Protein AF-A0A098E6R0-F1 (afdb_monomer_lite)

Sequence (282 aa):
MEVTCDFLTVISDLPFNIEQILFFIFFKFICFKMYGDKKIFITALVFAAIIFLFGLLVGNYIVTSKMDEVRLSEESFIIDLLGMEMQDEISDEHFCELDVEKSLRKKMVLGKMLTTLEERLGKENKDIIQKKEIYELIQIKIIKNLEKMKNECNRSNNILIYFYTNKQNDVMGSADDCNDESKIIENVVYDVNERIKKNESDVMYNKTDNNIEYKSNIYVFAFDINSENLATYAMLKKYEIKKVPATIINDKKYDYLSKEDLTEILEKELALNYPGKENDSR

Secondary structure (DSSP, 8-state):
-------SSS-SSS---HHHHHHHHHHHHHTS----TTHHHHHHHHHHHHHHHHHHHHHHHHHHHHHHHHHHHHHHHHHHHHHHHHHHHH-GGGGGG--HHHHHHHHHHHHHHHHHHHHHH-TT-HHHHHHHHHHHHHHHHHHHHHHHHHHHS----EEEEEEE---TT-SSB-HHHHHHHHHHHHHHHHHHHHHHHHHHHHHHTT--SS--PPP--EEEEEEETT---HHHHHHHHHTT--SBSEEEETTEEESS--HHHHHHHHHHHHGGG---------

Organism: NCBI:txid717931

Radius of gyration: 28.43 Å; chains: 1; bounding box: 81×56×75 Å

Structure (mmCIF, N/CA/C/O backbone):
data_AF-A0A098E6R0-F1
#
_entry.id   AF-A0A098E6R0-F1
#
loop_
_atom_site.group_PDB
_atom_site.id
_atom_site.type_symbol
_atom_site.label_atom_id
_atom_site.label_alt_id
_atom_site.label_comp_id
_atom_site.label_asym_id
_atom_site.label_entity_id
_atom_site.label_seq_id
_atom_site.pdbx_PDB_ins_code
_atom_site.Cartn_x
_atom_site.Cartn_y
_atom_site.Cartn_z
_atom_site.occupancy
_atom_site.B_iso_or_equiv
_atom_site.auth_seq_id
_atom_site.auth_comp_id
_atom_site.auth_asym_id
_atom_site.auth_atom_id
_atom_site.pdbx_PDB_model_num
ATOM 1 N N . MET A 1 1 ? 33.119 34.354 -45.308 1.00 35.16 1 MET A N 1
ATOM 2 C CA . MET A 1 1 ? 32.562 35.211 -44.246 1.00 35.16 1 MET A CA 1
ATOM 3 C C . MET A 1 1 ? 33.199 34.728 -42.956 1.00 35.16 1 MET A C 1
ATOM 5 O O . MET A 1 1 ? 32.826 33.675 -42.460 1.00 35.16 1 MET A O 1
ATOM 9 N N . GLU A 1 2 ? 34.296 35.371 -42.557 1.00 32.91 2 GLU A N 1
ATOM 10 C CA . GLU A 1 2 ? 35.040 35.030 -41.341 1.00 32.91 2 GLU A CA 1
ATOM 11 C C . GLU A 1 2 ? 34.232 35.482 -40.127 1.00 32.91 2 GLU A C 1
ATOM 13 O O . GLU A 1 2 ? 33.849 36.646 -40.037 1.00 32.91 2 GLU A O 1
ATOM 18 N N . VAL A 1 3 ? 33.952 34.556 -39.214 1.00 36.31 3 VAL A N 1
ATOM 19 C CA . VAL A 1 3 ? 33.468 34.885 -37.874 1.00 36.31 3 VAL A CA 1
ATOM 20 C C . VAL A 1 3 ? 34.695 34.852 -36.971 1.00 36.31 3 VAL A C 1
ATOM 22 O O . VAL A 1 3 ? 35.211 33.779 -36.661 1.00 36.31 3 VAL A O 1
ATOM 25 N N . THR A 1 4 ? 35.209 36.023 -36.606 1.00 37.19 4 THR A N 1
ATOM 26 C CA . THR A 1 4 ? 36.266 36.166 -35.603 1.00 37.19 4 THR A CA 1
ATOM 27 C C . THR A 1 4 ? 35.640 36.071 -34.210 1.00 37.19 4 THR A C 1
ATOM 29 O O . THR A 1 4 ? 34.804 36.882 -33.820 1.00 37.19 4 THR A O 1
ATOM 32 N N . CYS A 1 5 ? 36.009 35.039 -33.450 1.00 44.44 5 CYS A N 1
ATOM 33 C CA . CYS A 1 5 ? 35.603 34.877 -32.054 1.00 44.44 5 CYS A CA 1
ATOM 34 C C . CYS A 1 5 ? 36.526 35.687 -31.127 1.00 44.44 5 CYS A C 1
ATOM 36 O O . CYS A 1 5 ? 37.375 35.115 -30.451 1.00 44.44 5 CYS A O 1
ATOM 38 N N . ASP A 1 6 ? 36.325 37.004 -31.060 1.00 40.97 6 ASP A N 1
ATOM 39 C CA . ASP A 1 6 ? 37.031 37.914 -30.133 1.00 40.97 6 ASP A CA 1
ATOM 40 C C . ASP A 1 6 ? 36.346 38.045 -28.756 1.00 40.97 6 ASP A C 1
ATOM 42 O O . ASP A 1 6 ? 36.460 39.058 -28.073 1.00 40.97 6 ASP A O 1
ATOM 46 N N . PHE A 1 7 ? 35.633 37.013 -28.297 1.00 43.53 7 PHE A N 1
ATOM 47 C CA . PHE A 1 7 ? 34.937 37.055 -26.999 1.00 43.53 7 PHE A CA 1
ATOM 48 C C . PHE A 1 7 ? 35.766 36.519 -25.816 1.00 43.53 7 PHE A C 1
ATOM 50 O O . PHE A 1 7 ? 35.262 36.417 -24.700 1.00 43.53 7 PHE A O 1
ATOM 57 N N . LEU A 1 8 ? 37.035 36.154 -26.037 1.00 42.62 8 LEU A N 1
ATOM 58 C CA . LEU A 1 8 ? 37.848 35.399 -25.071 1.00 42.62 8 LEU A CA 1
ATOM 59 C C . LEU A 1 8 ? 38.882 36.214 -24.279 1.00 42.62 8 LEU A C 1
ATOM 61 O O . LEU A 1 8 ? 39.596 35.642 -23.461 1.00 42.62 8 LEU A O 1
ATOM 65 N N . THR A 1 9 ? 38.957 37.531 -24.456 1.00 45.03 9 THR A N 1
ATOM 66 C CA . THR A 1 9 ? 39.932 38.381 -23.745 1.00 45.03 9 THR A CA 1
ATOM 67 C C . THR A 1 9 ? 39.404 39.044 -22.470 1.00 45.03 9 THR A C 1
ATOM 69 O O . THR A 1 9 ? 40.175 39.715 -21.796 1.00 45.03 9 THR A O 1
ATOM 72 N N . VAL A 1 10 ? 38.134 38.851 -22.088 1.00 43.69 10 VAL A N 1
ATOM 73 C CA . VAL A 1 10 ? 37.515 39.617 -20.978 1.00 43.69 10 VAL A CA 1
ATOM 74 C C . VAL A 1 10 ? 37.334 38.817 -19.674 1.00 43.69 10 VAL A C 1
ATOM 76 O O . VAL A 1 10 ? 36.860 39.360 -18.684 1.00 43.69 10 VAL A O 1
ATOM 79 N N . ILE A 1 11 ? 37.745 37.546 -19.595 1.00 45.25 11 ILE A N 1
ATOM 80 C CA . ILE A 1 11 ? 37.533 36.733 -18.377 1.00 45.25 11 ILE A CA 1
ATOM 81 C C . ILE A 1 11 ? 38.823 36.011 -17.956 1.00 45.25 11 ILE A C 1
ATOM 83 O O . ILE A 1 11 ? 38.880 34.785 -17.929 1.00 45.25 11 ILE A O 1
ATOM 87 N N . SER A 1 12 ? 39.886 36.766 -17.657 1.00 44.19 12 SER A N 1
ATOM 88 C CA . SER A 1 12 ? 41.124 36.225 -17.064 1.00 44.19 12 SER A CA 1
ATOM 89 C C . SER A 1 12 ? 41.191 36.319 -15.535 1.00 44.19 12 SER A C 1
ATOM 91 O O . SER A 1 12 ? 42.091 35.725 -14.949 1.00 44.19 12 SER A O 1
ATOM 93 N N . ASP A 1 13 ? 40.244 37.003 -14.879 1.00 46.81 13 ASP A N 1
ATOM 94 C CA . ASP A 1 13 ? 40.435 37.459 -13.489 1.00 46.81 13 ASP A CA 1
ATOM 95 C C . ASP A 1 13 ? 39.416 36.893 -12.476 1.00 46.81 13 ASP A C 1
ATOM 97 O O . ASP A 1 13 ? 39.163 37.498 -11.436 1.00 46.81 13 ASP A O 1
ATOM 101 N N . LEU A 1 14 ? 38.829 35.717 -12.731 1.00 50.44 14 LEU A N 1
ATOM 102 C CA . LEU A 1 14 ? 37.948 35.043 -11.763 1.00 50.44 14 LEU A CA 1
ATOM 103 C C . LEU A 1 14 ? 38.528 33.695 -11.302 1.00 50.44 14 LEU A C 1
ATOM 105 O O . LEU A 1 14 ? 39.127 32.977 -12.104 1.00 50.44 14 LEU A O 1
ATOM 109 N N . PRO A 1 15 ? 38.372 33.334 -10.011 1.00 46.75 15 PRO A N 1
ATOM 110 C CA . PRO A 1 15 ? 38.964 32.127 -9.448 1.00 46.75 15 PRO A CA 1
ATOM 111 C C . PRO A 1 15 ? 38.342 30.886 -10.102 1.00 46.75 15 PRO A C 1
ATOM 113 O O . PRO A 1 15 ? 37.141 30.636 -10.001 1.00 46.75 15 PRO A O 1
ATOM 116 N N . PHE A 1 16 ? 39.177 30.128 -10.810 1.00 48.41 16 PHE A N 1
ATOM 117 C CA . PHE A 1 16 ? 38.773 28.989 -11.628 1.00 48.41 16 PHE A CA 1
ATOM 118 C C . PHE A 1 16 ? 38.274 27.815 -10.776 1.00 48.41 16 PHE A C 1
ATOM 120 O O . PHE A 1 16 ? 39.040 27.185 -10.049 1.00 48.41 16 PHE A O 1
ATOM 127 N N . ASN A 1 17 ? 36.992 27.481 -10.931 1.00 53.66 17 ASN A N 1
ATOM 128 C CA . ASN A 1 17 ? 36.407 26.219 -10.480 1.00 53.66 17 ASN A CA 1
ATOM 129 C C . ASN A 1 17 ? 36.605 25.137 -11.561 1.00 53.66 17 ASN A C 1
ATOM 131 O O . ASN A 1 17 ? 36.532 25.431 -12.757 1.00 53.66 17 ASN A O 1
ATOM 135 N N . ILE A 1 18 ? 36.819 23.880 -11.154 1.00 61.28 18 ILE A N 1
ATOM 136 C CA . ILE A 1 18 ? 37.116 22.733 -12.044 1.00 61.28 18 ILE A CA 1
ATOM 137 C C . ILE A 1 18 ? 36.051 22.548 -13.145 1.00 61.28 18 ILE A C 1
ATOM 139 O O . ILE A 1 18 ? 36.383 22.170 -14.270 1.00 61.28 18 ILE A O 1
ATOM 143 N N . GLU A 1 19 ? 34.792 22.902 -12.873 1.00 55.09 19 GLU A N 1
ATOM 144 C CA . GLU A 1 19 ? 33.708 22.845 -13.862 1.00 55.09 19 GLU A CA 1
ATOM 145 C C . GLU A 1 19 ? 33.893 23.815 -15.040 1.00 55.09 19 GLU A C 1
ATOM 147 O O . GLU A 1 19 ? 33.575 23.467 -16.178 1.00 55.09 19 GLU A O 1
ATOM 152 N N . GLN A 1 20 ? 34.479 24.999 -14.822 1.00 57.62 20 GLN A N 1
ATOM 153 C CA . GLN A 1 20 ? 34.717 25.954 -15.911 1.00 57.62 20 GLN A CA 1
ATOM 154 C C . GLN A 1 20 ? 35.896 25.545 -16.799 1.00 57.62 20 GLN A C 1
ATOM 156 O O . GLN A 1 20 ? 35.877 25.813 -17.998 1.00 57.62 20 GLN A O 1
ATOM 161 N N . ILE A 1 21 ? 36.887 24.831 -16.253 1.00 62.69 21 ILE A N 1
ATOM 162 C CA . ILE A 1 21 ? 38.012 24.285 -17.030 1.00 62.69 21 ILE A CA 1
ATOM 163 C C . ILE A 1 21 ? 37.519 23.184 -17.977 1.00 62.69 21 ILE A C 1
ATOM 165 O O . ILE A 1 21 ? 37.891 23.171 -19.151 1.00 62.69 21 ILE A O 1
ATOM 169 N N . LEU A 1 22 ? 36.635 22.301 -17.502 1.00 57.31 22 LEU A N 1
ATOM 170 C CA . LEU A 1 22 ? 35.982 21.283 -18.331 1.00 57.31 22 LEU A CA 1
ATOM 171 C C . LEU A 1 22 ? 35.154 21.913 -19.456 1.00 57.31 22 LEU A C 1
ATOM 173 O O . LEU A 1 22 ? 35.243 21.464 -20.599 1.00 57.31 22 LEU A O 1
ATOM 177 N N . PHE A 1 23 ? 34.434 22.998 -19.159 1.00 61.06 23 PHE A N 1
ATOM 178 C CA . PHE A 1 23 ? 33.662 23.751 -20.148 1.00 61.06 23 PHE A CA 1
ATOM 179 C C . PHE A 1 23 ? 34.557 24.426 -21.202 1.00 61.06 23 PHE A C 1
ATOM 181 O O . PHE A 1 23 ? 34.272 24.367 -22.398 1.00 61.06 23 PHE A O 1
ATOM 188 N N . PHE A 1 24 ? 35.690 25.000 -20.782 1.00 56.00 24 PHE A N 1
ATOM 189 C CA . PHE A 1 24 ? 36.679 25.616 -21.672 1.00 56.00 24 PHE A CA 1
ATOM 190 C C . PHE A 1 24 ? 37.403 24.602 -22.562 1.00 56.00 24 PHE A C 1
ATOM 192 O O . PHE A 1 24 ? 37.641 24.882 -23.738 1.00 56.00 24 PHE A O 1
ATOM 199 N N . ILE A 1 25 ? 37.733 23.417 -22.037 1.00 61.41 25 ILE A N 1
ATOM 200 C CA . ILE A 1 25 ? 38.302 22.322 -22.835 1.00 61.41 25 ILE A CA 1
ATOM 201 C C . ILE A 1 25 ? 37.275 21.852 -23.869 1.00 61.41 25 ILE A C 1
ATOM 203 O O . ILE A 1 25 ? 37.636 21.709 -25.035 1.00 61.41 25 ILE A O 1
ATOM 207 N N . PHE A 1 26 ? 36.001 21.711 -23.483 1.00 58.16 26 PHE A N 1
ATOM 208 C CA . PHE A 1 26 ? 34.906 21.378 -24.399 1.00 58.16 26 PHE A CA 1
ATOM 209 C C . PHE A 1 26 ? 34.774 22.400 -25.539 1.00 58.16 26 PHE A C 1
ATOM 211 O O . PHE A 1 26 ? 34.737 22.023 -26.709 1.00 58.16 26 PHE A O 1
ATOM 218 N N . PHE A 1 27 ? 34.776 23.698 -25.220 1.00 56.69 27 PHE A N 1
ATOM 219 C CA . PHE A 1 27 ? 34.597 24.763 -26.214 1.00 56.69 27 PHE A CA 1
ATOM 220 C C . PHE A 1 27 ? 35.811 24.939 -27.134 1.00 56.69 27 PHE A C 1
ATOM 222 O O . PHE A 1 27 ? 35.665 25.139 -28.340 1.00 56.69 27 PHE A O 1
ATOM 229 N N . LYS A 1 28 ? 37.028 24.818 -26.591 1.00 53.59 28 LYS A N 1
ATOM 230 C CA . LYS A 1 28 ? 38.263 24.939 -27.377 1.00 53.59 28 LYS A CA 1
ATOM 231 C C . LYS A 1 28 ? 38.452 23.756 -28.333 1.00 53.59 28 LYS A C 1
ATOM 233 O O . LYS A 1 28 ? 39.045 23.934 -29.395 1.00 53.59 28 LYS A O 1
ATOM 238 N N . PHE A 1 29 ? 37.911 22.580 -28.000 1.00 55.22 29 PHE A N 1
ATOM 239 C CA . PHE A 1 29 ? 37.939 21.407 -28.880 1.00 55.22 29 PHE A CA 1
ATOM 240 C C . PHE A 1 29 ? 36.940 21.500 -30.041 1.00 55.22 29 PHE A C 1
ATOM 242 O O . PHE A 1 29 ? 37.259 21.058 -31.143 1.00 55.22 29 PHE A O 1
ATOM 249 N N . ILE A 1 30 ? 35.780 22.141 -29.839 1.00 55.69 30 ILE A N 1
ATOM 250 C CA . ILE A 1 30 ? 34.793 22.392 -30.908 1.00 55.69 30 ILE A CA 1
ATOM 251 C C . ILE A 1 30 ? 35.380 23.290 -32.019 1.00 55.69 30 ILE A C 1
ATOM 253 O O . ILE A 1 30 ? 35.019 23.144 -33.184 1.00 55.69 30 ILE A O 1
ATOM 257 N N . CYS A 1 31 ? 36.346 24.158 -31.697 1.00 45.69 31 CYS A N 1
ATOM 258 C CA . CYS A 1 31 ? 37.019 25.035 -32.665 1.00 45.69 31 CYS A CA 1
ATOM 259 C C . CYS A 1 31 ? 38.254 24.424 -33.362 1.00 45.69 31 CYS A C 1
ATOM 261 O O . CYS A 1 31 ? 38.937 25.125 -34.118 1.00 45.69 31 CYS A O 1
ATOM 263 N N . PHE A 1 32 ? 38.580 23.142 -33.156 1.00 47.41 32 PHE A N 1
ATOM 264 C CA . PHE A 1 32 ? 39.741 22.536 -33.812 1.00 47.41 32 PHE A CA 1
ATOM 265 C C . PHE A 1 32 ? 39.430 22.162 -35.271 1.00 47.41 32 PHE A C 1
ATOM 267 O O . PHE A 1 32 ? 38.875 21.112 -35.569 1.00 47.41 32 PHE A O 1
ATOM 274 N N . LYS A 1 33 ? 39.802 23.071 -36.178 1.00 48.12 33 LYS A N 1
ATOM 275 C CA . LYS A 1 33 ? 39.910 22.974 -37.648 1.00 48.12 33 LYS A CA 1
ATOM 276 C C . LYS A 1 33 ? 39.857 21.531 -38.207 1.00 48.12 33 LYS A C 1
ATOM 278 O O . LYS A 1 33 ? 40.865 20.829 -38.261 1.00 48.12 33 LYS A O 1
ATOM 283 N N . MET A 1 34 ? 38.671 21.114 -38.657 1.00 50.34 34 MET A N 1
ATOM 284 C CA . MET A 1 34 ? 38.367 19.773 -39.179 1.00 50.34 34 MET A CA 1
ATOM 285 C C . MET A 1 34 ? 38.364 19.743 -40.717 1.00 50.34 34 MET A C 1
ATOM 287 O O . MET A 1 34 ? 37.629 20.490 -41.356 1.00 50.34 34 MET A O 1
ATOM 291 N N . TYR A 1 35 ? 39.167 18.853 -41.311 1.00 45.19 35 TYR A N 1
ATOM 292 C CA . TYR A 1 35 ? 39.256 18.614 -42.760 1.00 45.19 35 TYR A CA 1
ATOM 293 C C . TYR A 1 35 ? 39.128 17.098 -43.041 1.00 45.19 35 TYR A C 1
ATOM 295 O O . TYR A 1 35 ? 39.985 16.324 -42.610 1.00 45.19 35 TYR A O 1
ATOM 303 N N . GLY A 1 36 ? 38.063 16.672 -43.746 1.00 55.25 36 GLY A N 1
ATOM 304 C CA . GLY A 1 36 ? 37.908 15.331 -44.354 1.00 55.25 36 GLY A CA 1
ATOM 305 C C . GLY A 1 36 ? 36.696 14.476 -43.908 1.00 55.25 36 GLY A C 1
ATOM 306 O O . GLY A 1 36 ? 36.687 13.910 -42.812 1.00 55.25 36 GLY A O 1
ATOM 307 N N . ASP A 1 37 ? 35.747 14.283 -44.837 1.00 68.00 37 ASP A N 1
ATOM 308 C CA . ASP A 1 37 ? 34.342 13.803 -44.749 1.00 68.00 37 ASP A CA 1
ATOM 309 C C . ASP A 1 37 ? 33.980 12.497 -43.999 1.00 68.00 37 ASP A C 1
ATOM 311 O O . ASP A 1 37 ? 32.800 12.179 -43.885 1.00 68.00 37 ASP A O 1
ATOM 315 N N . LYS A 1 38 ? 34.919 11.712 -43.454 1.00 70.31 38 LYS A N 1
ATOM 316 C CA . LYS A 1 38 ? 34.593 10.457 -42.718 1.00 70.31 38 LYS A CA 1
ATOM 317 C C . LYS A 1 38 ? 35.134 10.400 -41.292 1.00 70.31 38 LYS A C 1
ATOM 319 O O . LYS A 1 38 ? 34.552 9.737 -40.439 1.00 70.31 38 LYS A O 1
ATOM 324 N N . LYS A 1 39 ? 36.226 11.113 -41.005 1.00 77.19 39 LYS A N 1
ATOM 325 C CA . LYS A 1 39 ? 36.867 11.095 -39.678 1.00 77.19 39 LYS A CA 1
ATOM 326 C C . LYS A 1 39 ? 36.067 11.891 -38.643 1.00 77.19 39 LYS A C 1
ATOM 328 O O . LYS A 1 39 ? 36.038 11.514 -37.482 1.00 77.19 39 LYS A O 1
ATOM 333 N N . ILE A 1 40 ? 35.350 12.920 -39.093 1.00 76.31 40 ILE A N 1
ATOM 334 C CA . ILE A 1 40 ? 34.473 13.769 -38.274 1.00 76.31 40 ILE A CA 1
ATOM 335 C C . ILE A 1 40 ? 33.335 12.956 -37.653 1.00 76.31 40 ILE A C 1
ATOM 337 O O . ILE A 1 40 ? 33.135 12.996 -36.441 1.00 76.31 40 ILE A O 1
ATOM 341 N N . PHE A 1 41 ? 32.630 12.175 -38.476 1.00 83.00 41 PHE A N 1
ATOM 342 C CA . PHE A 1 41 ? 31.532 11.330 -38.014 1.00 83.00 41 PHE A CA 1
ATOM 343 C C . PHE A 1 41 ? 32.014 10.273 -37.017 1.00 83.00 41 PHE A C 1
ATOM 345 O O . PHE A 1 41 ? 31.340 10.026 -36.024 1.00 83.00 41 PHE A O 1
ATOM 352 N N . ILE A 1 42 ? 33.208 9.707 -37.231 1.00 87.56 42 ILE A N 1
ATOM 353 C CA . ILE A 1 42 ? 33.805 8.730 -36.310 1.00 87.56 42 ILE A CA 1
ATOM 354 C C . ILE A 1 42 ? 34.152 9.386 -34.969 1.00 87.56 42 ILE A C 1
ATOM 356 O O . ILE A 1 42 ? 33.798 8.848 -33.925 1.00 87.56 42 ILE A O 1
ATOM 360 N N . THR A 1 43 ? 34.797 10.556 -34.966 1.00 85.94 43 THR A N 1
ATOM 361 C CA . THR A 1 43 ? 35.130 11.260 -33.718 1.00 85.94 43 THR A CA 1
ATOM 362 C C . THR A 1 43 ? 33.873 11.670 -32.951 1.00 85.94 43 THR A C 1
ATOM 364 O O . THR A 1 43 ? 33.801 11.438 -31.747 1.00 85.94 43 THR A O 1
ATOM 367 N N . ALA A 1 44 ? 32.856 12.205 -33.632 1.00 88.56 44 ALA A N 1
ATOM 368 C CA . ALA A 1 44 ? 31.585 12.564 -33.004 1.00 88.56 44 ALA A CA 1
ATOM 369 C C . ALA A 1 44 ? 30.863 11.338 -32.417 1.00 88.56 44 ALA A C 1
ATOM 371 O O . ALA A 1 44 ? 30.359 11.403 -31.298 1.00 88.56 44 ALA A O 1
ATOM 372 N N . LEU A 1 45 ? 30.871 10.205 -33.130 1.00 90.38 45 LEU A N 1
ATOM 373 C CA . LEU A 1 45 ? 30.295 8.944 -32.657 1.00 90.38 45 LEU A CA 1
ATOM 374 C C . LEU A 1 45 ? 31.010 8.427 -31.402 1.00 90.38 45 LEU A C 1
ATOM 376 O O . LEU A 1 45 ? 30.351 7.994 -30.462 1.00 90.38 45 LEU A O 1
ATOM 380 N N . VAL A 1 46 ? 32.343 8.507 -31.361 1.00 93.94 46 VAL A N 1
ATOM 381 C CA . VAL A 1 46 ? 33.133 8.114 -30.184 1.00 93.94 46 VAL A CA 1
ATOM 382 C C . VAL A 1 46 ? 32.797 8.999 -28.985 1.00 93.94 46 VAL A C 1
ATOM 384 O O . VAL A 1 46 ? 32.557 8.481 -27.898 1.00 93.94 46 VAL A O 1
ATOM 387 N N . PHE A 1 47 ? 32.709 10.318 -29.172 1.00 92.81 47 PHE A N 1
ATOM 388 C CA . PHE A 1 47 ? 32.313 11.227 -28.094 1.00 92.81 47 PHE A CA 1
ATOM 389 C C . PHE A 1 47 ? 30.886 10.968 -27.604 1.00 92.81 47 PHE A C 1
ATOM 391 O O . PHE A 1 47 ? 30.665 10.895 -26.396 1.00 92.81 47 PHE A O 1
ATOM 398 N N . ALA A 1 48 ? 29.932 10.773 -28.515 1.00 95.38 48 ALA A N 1
ATOM 399 C CA . ALA A 1 48 ? 28.559 10.435 -28.154 1.00 95.38 48 ALA A CA 1
ATOM 400 C C . ALA A 1 48 ? 28.489 9.110 -27.379 1.00 95.38 48 ALA A C 1
ATOM 402 O O . ALA A 1 48 ? 27.803 9.035 -26.363 1.00 95.38 48 ALA A O 1
ATOM 403 N N . ALA A 1 49 ? 29.248 8.093 -27.800 1.00 95.88 49 ALA A N 1
ATOM 404 C CA . ALA A 1 49 ? 29.332 6.813 -27.103 1.00 95.88 49 ALA A CA 1
ATOM 405 C C . ALA A 1 49 ? 29.928 6.957 -25.694 1.00 95.88 49 ALA A C 1
ATOM 407 O O . ALA A 1 49 ? 29.426 6.337 -24.761 1.00 95.88 49 ALA A O 1
ATOM 408 N N . ILE A 1 50 ? 30.952 7.800 -25.517 1.00 96.19 50 ILE A N 1
ATOM 409 C CA . ILE A 1 50 ? 31.547 8.077 -24.201 1.00 96.19 50 ILE A CA 1
ATOM 410 C C . ILE A 1 50 ? 30.534 8.764 -23.282 1.00 96.19 50 ILE A C 1
ATOM 412 O O . ILE A 1 50 ? 30.358 8.336 -22.144 1.00 96.19 50 ILE A O 1
ATOM 416 N N . ILE A 1 51 ? 29.844 9.799 -23.770 1.00 96.50 51 ILE A N 1
ATOM 417 C CA . ILE A 1 51 ? 28.830 10.520 -22.985 1.00 96.50 51 ILE A CA 1
ATOM 418 C C . ILE A 1 51 ? 27.673 9.584 -22.621 1.00 96.50 51 ILE A C 1
ATOM 420 O O . ILE A 1 51 ? 27.228 9.573 -21.476 1.00 96.50 51 ILE A O 1
ATOM 424 N N . PHE A 1 52 ? 27.220 8.763 -23.569 1.00 96.94 52 PHE A N 1
ATOM 425 C 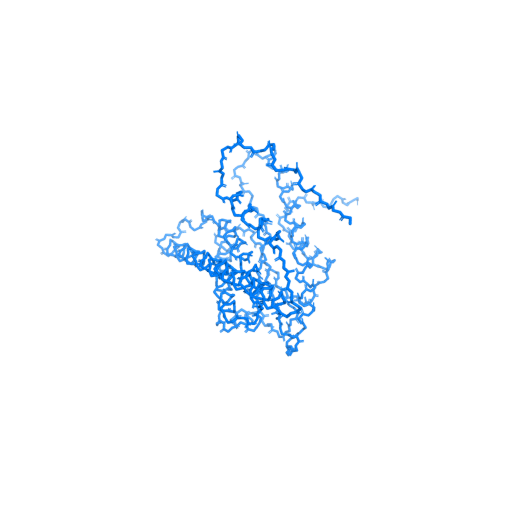CA . PHE A 1 52 ? 26.164 7.783 -23.337 1.00 96.94 52 PHE A CA 1
ATOM 426 C C . PHE A 1 52 ? 26.577 6.730 -22.301 1.00 96.94 52 PHE A C 1
ATOM 428 O O . PHE A 1 52 ? 25.822 6.457 -21.370 1.00 96.94 52 PHE A O 1
ATOM 435 N N . LEU A 1 53 ? 27.794 6.186 -22.410 1.00 96.69 53 LEU A N 1
ATOM 436 C CA . LEU A 1 53 ? 28.326 5.222 -21.448 1.00 96.69 53 LEU A CA 1
ATOM 437 C C . LEU A 1 53 ? 28.445 5.840 -20.051 1.00 96.69 53 LEU A C 1
ATOM 439 O O . LEU A 1 53 ? 28.071 5.208 -19.067 1.00 96.69 53 LEU A O 1
ATOM 443 N N . PHE A 1 54 ? 28.913 7.085 -19.962 1.00 96.12 54 PHE A N 1
ATOM 444 C CA . PHE A 1 54 ? 28.994 7.807 -18.696 1.00 96.12 54 PHE A CA 1
ATOM 445 C C . PHE A 1 54 ? 27.607 8.016 -18.075 1.00 96.12 54 PHE A C 1
ATOM 447 O O . PHE A 1 54 ? 27.412 7.732 -16.895 1.00 96.12 54 PHE A O 1
ATOM 454 N N . GLY A 1 55 ? 26.624 8.432 -18.878 1.00 95.62 55 GLY A N 1
ATOM 455 C CA . GLY A 1 55 ? 25.235 8.560 -18.441 1.00 95.62 55 GLY A CA 1
ATOM 456 C C . GLY A 1 55 ? 24.651 7.240 -17.932 1.00 95.62 55 GLY A C 1
ATOM 457 O O . GLY A 1 55 ? 23.990 7.227 -16.896 1.00 95.62 55 GLY A O 1
ATOM 458 N N . LEU A 1 56 ? 24.950 6.123 -18.600 1.00 94.31 56 LEU A N 1
ATOM 459 C CA . LEU A 1 56 ? 24.509 4.787 -18.189 1.00 94.31 56 LEU A CA 1
ATOM 460 C C . LEU A 1 56 ? 25.130 4.372 -16.847 1.00 94.31 56 LEU A C 1
ATOM 462 O O . LEU A 1 56 ? 24.423 3.867 -15.976 1.00 94.31 56 LEU A O 1
ATOM 466 N N . LEU A 1 57 ? 26.426 4.632 -16.641 1.00 94.06 57 LEU A N 1
ATOM 467 C CA . LEU A 1 57 ? 27.104 4.347 -15.371 1.00 94.06 57 LEU A CA 1
ATOM 468 C C . LEU A 1 57 ? 26.512 5.157 -14.213 1.00 94.06 57 LEU A C 1
ATOM 470 O O . LEU A 1 57 ? 26.204 4.594 -13.162 1.00 94.06 57 LEU A O 1
ATOM 474 N N . VAL A 1 58 ? 26.308 6.463 -14.415 1.00 94.56 58 VAL A N 1
ATOM 475 C CA . VAL A 1 58 ? 25.695 7.339 -13.405 1.00 94.56 58 VAL A CA 1
ATOM 476 C C . VAL A 1 58 ? 24.253 6.919 -13.124 1.00 94.56 58 VAL A C 1
ATOM 478 O O . VAL A 1 58 ? 23.853 6.835 -11.964 1.00 94.56 58 VAL A O 1
ATOM 481 N N . GLY A 1 59 ? 23.477 6.608 -14.165 1.00 91.56 59 GLY A N 1
ATOM 482 C CA . GLY A 1 59 ? 22.097 6.146 -14.030 1.00 91.56 59 GLY A CA 1
ATOM 483 C C . GLY A 1 59 ? 21.995 4.874 -13.189 1.00 91.56 59 GLY A C 1
ATOM 484 O O . GLY A 1 59 ? 21.229 4.836 -12.225 1.00 91.56 59 GLY A O 1
ATOM 485 N N . ASN A 1 60 ? 22.827 3.874 -13.490 1.00 90.44 60 ASN A N 1
ATOM 486 C CA . ASN A 1 60 ? 22.867 2.621 -12.736 1.00 90.44 60 ASN A CA 1
ATOM 487 C C . ASN A 1 60 ? 23.279 2.835 -11.274 1.00 90.44 60 ASN A C 1
ATOM 489 O O . ASN A 1 60 ? 22.681 2.233 -10.386 1.00 90.44 60 ASN A O 1
ATOM 493 N N . TYR A 1 61 ? 24.238 3.727 -11.009 1.00 92.56 61 TYR A N 1
ATOM 494 C CA . TYR A 1 61 ? 24.653 4.058 -9.643 1.00 92.56 61 TYR A CA 1
ATOM 495 C C . TYR A 1 61 ? 23.522 4.695 -8.815 1.00 92.56 61 TYR A C 1
ATOM 497 O O . TYR A 1 61 ? 23.324 4.364 -7.644 1.00 92.56 61 TYR A O 1
ATOM 505 N N . ILE A 1 62 ? 22.744 5.598 -9.421 1.00 90.69 62 ILE A N 1
ATOM 506 C CA . ILE A 1 62 ? 21.599 6.226 -8.746 1.00 90.69 62 ILE A CA 1
ATOM 507 C C . ILE A 1 62 ? 20.540 5.173 -8.395 1.00 90.69 62 ILE A C 1
ATOM 509 O O . ILE A 1 62 ? 19.993 5.198 -7.293 1.00 90.69 62 ILE A O 1
ATOM 513 N N . VAL A 1 63 ? 20.255 4.248 -9.315 1.00 89.69 63 VAL A N 1
ATOM 514 C CA . VAL A 1 63 ? 19.295 3.157 -9.091 1.00 89.69 63 VAL A CA 1
ATOM 515 C C . VAL A 1 63 ? 19.731 2.273 -7.923 1.00 89.69 63 VAL A C 1
ATOM 517 O O . VAL A 1 63 ? 18.931 2.031 -7.021 1.00 89.69 63 VAL A O 1
ATOM 520 N N . THR A 1 64 ? 20.993 1.835 -7.894 1.00 89.88 64 THR A N 1
ATOM 521 C CA . THR A 1 64 ? 21.499 0.964 -6.821 1.00 89.88 64 THR A CA 1
ATOM 522 C C . THR A 1 64 ? 21.458 1.662 -5.464 1.00 89.88 64 THR A C 1
ATOM 524 O O . THR A 1 64 ? 21.022 1.069 -4.483 1.00 89.88 64 THR A O 1
ATOM 527 N N . SER A 1 65 ? 21.807 2.952 -5.410 1.00 91.56 65 SER A N 1
ATOM 528 C CA . SER A 1 65 ? 21.723 3.737 -4.172 1.00 91.56 65 SER A CA 1
ATOM 529 C C . SER A 1 65 ? 20.288 3.855 -3.650 1.00 91.56 65 SER A C 1
ATOM 531 O O . SER A 1 65 ? 20.070 3.769 -2.442 1.00 91.56 65 SER A O 1
ATOM 533 N N . LYS A 1 66 ? 19.302 4.027 -4.540 1.00 91.19 66 LYS A N 1
ATOM 534 C CA . LYS A 1 66 ? 17.886 4.092 -4.153 1.00 91.19 66 LYS A CA 1
ATOM 535 C C . LYS A 1 66 ? 17.345 2.743 -3.682 1.00 91.19 66 LYS A C 1
ATOM 537 O O . LYS A 1 66 ? 16.536 2.711 -2.759 1.00 91.19 66 LYS A O 1
ATOM 542 N N . MET A 1 67 ? 17.818 1.644 -4.264 1.00 90.69 67 MET A N 1
ATOM 543 C CA . MET A 1 67 ? 17.481 0.294 -3.807 1.00 90.69 67 MET A CA 1
ATOM 544 C C . MET A 1 67 ? 18.004 0.025 -2.387 1.00 90.69 67 MET A C 1
ATOM 546 O O . MET A 1 67 ? 17.277 -0.519 -1.553 1.00 90.69 67 MET A O 1
ATOM 550 N N . ASP A 1 68 ? 19.233 0.454 -2.083 1.00 93.62 68 ASP A N 1
ATOM 551 C CA . ASP A 1 68 ? 19.801 0.335 -0.735 1.00 93.62 68 ASP A CA 1
ATOM 552 C C . ASP A 1 68 ? 19.050 1.184 0.296 1.00 93.62 68 ASP A C 1
ATOM 554 O O . ASP A 1 68 ? 18.806 0.724 1.409 1.00 93.62 68 ASP A O 1
ATOM 558 N N . GLU A 1 69 ? 18.624 2.394 -0.073 1.00 93.69 69 GLU A N 1
ATOM 559 C CA . GLU A 1 69 ? 17.801 3.249 0.790 1.00 93.69 69 GLU A CA 1
ATOM 560 C C . GLU A 1 69 ? 16.470 2.568 1.156 1.00 93.69 69 GLU A C 1
ATOM 562 O O . GLU A 1 69 ? 16.101 2.530 2.332 1.00 93.69 69 GLU A O 1
ATOM 567 N N . VAL A 1 70 ? 15.792 1.956 0.176 1.00 93.94 70 VAL A N 1
ATOM 568 C CA . VAL A 1 70 ? 14.568 1.171 0.417 1.00 93.94 70 VAL A CA 1
ATOM 569 C C . VAL A 1 70 ? 14.844 -0.008 1.339 1.00 93.94 70 VAL A C 1
ATOM 571 O O . VAL A 1 70 ? 14.135 -0.174 2.328 1.00 93.94 70 VAL A O 1
ATOM 574 N N . ARG A 1 71 ? 15.898 -0.790 1.076 1.00 94.94 71 ARG A N 1
ATOM 575 C CA . ARG A 1 71 ? 16.276 -1.932 1.923 1.00 94.94 71 ARG A CA 1
ATOM 576 C C . ARG A 1 71 ? 16.536 -1.515 3.371 1.00 94.94 71 ARG A C 1
ATOM 578 O O . ARG A 1 71 ? 16.023 -2.152 4.283 1.00 94.94 71 ARG A O 1
ATOM 585 N N . LEU A 1 72 ? 17.294 -0.444 3.593 1.00 94.81 72 LEU A N 1
ATOM 586 C CA . LEU A 1 72 ? 17.578 0.052 4.942 1.00 94.81 72 LEU A CA 1
ATOM 587 C C . LEU A 1 72 ? 16.310 0.569 5.636 1.00 94.81 72 LEU A C 1
ATOM 589 O O . LEU A 1 72 ? 16.134 0.369 6.839 1.00 94.81 72 LEU A O 1
ATOM 593 N N . SER A 1 73 ? 15.409 1.209 4.884 1.00 94.31 73 SER A N 1
ATOM 594 C CA . SER A 1 73 ? 14.114 1.644 5.408 1.00 94.31 73 SER A CA 1
ATOM 595 C C . SER A 1 73 ? 13.220 0.458 5.787 1.00 94.31 73 SER A C 1
ATOM 597 O O . SER A 1 73 ? 12.557 0.525 6.821 1.00 94.31 73 SER A O 1
ATOM 599 N N . GLU A 1 74 ? 13.194 -0.616 4.994 1.00 95.19 74 GLU A N 1
ATOM 600 C CA . GLU A 1 74 ? 12.495 -1.867 5.326 1.00 95.19 74 GLU A CA 1
ATOM 601 C C . GLU A 1 74 ? 13.076 -2.516 6.581 1.00 95.19 74 GLU A C 1
ATOM 603 O O . GLU A 1 74 ? 12.329 -2.801 7.513 1.00 95.19 74 GLU A O 1
ATOM 608 N N . GLU A 1 75 ? 14.398 -2.702 6.640 1.00 95.25 75 GLU A N 1
ATOM 609 C CA . GLU A 1 75 ? 15.091 -3.315 7.780 1.00 95.25 75 GLU A CA 1
ATOM 610 C C . GLU A 1 75 ? 14.808 -2.552 9.078 1.00 95.25 75 GLU A C 1
ATOM 612 O O . GLU A 1 75 ? 14.391 -3.148 10.072 1.00 95.25 75 GLU A O 1
ATOM 617 N N . SER A 1 76 ? 14.947 -1.221 9.065 1.00 94.50 76 SER A N 1
ATOM 618 C CA . SER A 1 76 ? 14.610 -0.394 10.228 1.00 94.50 76 SER A CA 1
ATOM 619 C C . SER A 1 76 ? 13.139 -0.521 10.619 1.00 94.50 76 SER A C 1
ATOM 621 O O . SER A 1 76 ? 12.822 -0.490 11.807 1.00 94.50 76 SER A O 1
ATOM 623 N N . PHE A 1 77 ? 12.231 -0.628 9.649 1.00 94.12 77 PHE A N 1
ATOM 624 C CA . PHE A 1 77 ? 10.807 -0.708 9.943 1.00 94.12 77 PHE A CA 1
ATOM 625 C C . PHE A 1 77 ? 10.417 -2.082 10.505 1.00 94.12 77 PHE A C 1
ATOM 627 O O . PHE A 1 77 ? 9.664 -2.156 11.472 1.00 94.12 77 PHE A O 1
ATOM 634 N N . ILE A 1 78 ? 10.981 -3.166 9.972 1.00 93.56 78 ILE A N 1
ATOM 635 C CA . ILE A 1 78 ? 10.802 -4.517 10.515 1.00 93.56 78 ILE A CA 1
ATOM 636 C C . ILE A 1 78 ? 11.304 -4.578 11.960 1.00 93.56 78 ILE A C 1
ATOM 638 O O . ILE A 1 78 ? 10.600 -5.104 12.818 1.00 93.56 78 ILE A O 1
ATOM 642 N N . ILE A 1 79 ? 12.471 -3.994 12.253 1.00 91.81 79 ILE A N 1
ATOM 643 C CA . ILE A 1 79 ? 13.007 -3.924 13.620 1.00 91.81 79 ILE A CA 1
ATOM 644 C C . ILE A 1 79 ? 12.041 -3.186 14.554 1.00 91.81 79 ILE A C 1
ATOM 646 O O . ILE A 1 79 ? 11.741 -3.692 15.632 1.00 91.81 79 ILE A O 1
ATOM 650 N N . ASP A 1 80 ? 11.514 -2.031 14.141 1.00 90.69 80 ASP A N 1
ATOM 651 C CA . ASP A 1 80 ? 10.542 -1.280 14.943 1.00 90.69 80 ASP A CA 1
ATOM 652 C C . ASP A 1 80 ? 9.250 -2.088 15.179 1.00 90.69 80 ASP A C 1
ATOM 654 O O . ASP A 1 80 ? 8.718 -2.094 16.288 1.00 90.69 80 ASP A O 1
ATOM 658 N N . LEU A 1 81 ? 8.746 -2.791 14.156 1.00 90.38 81 LEU A N 1
ATOM 659 C CA . LEU A 1 81 ? 7.534 -3.613 14.256 1.00 90.38 81 LEU A CA 1
ATOM 660 C C . LEU A 1 81 ? 7.713 -4.817 15.185 1.00 90.38 81 LEU A C 1
ATOM 662 O O . LEU A 1 81 ? 6.825 -5.093 15.990 1.00 90.38 81 LEU A O 1
ATOM 666 N N . LEU A 1 82 ? 8.848 -5.511 15.085 1.00 89.31 82 LEU A N 1
ATOM 667 C CA . LEU A 1 82 ? 9.203 -6.611 15.982 1.00 89.31 82 LEU A CA 1
ATOM 668 C C . LEU A 1 82 ? 9.430 -6.107 17.409 1.00 89.31 82 LEU A C 1
ATOM 670 O O . LEU A 1 82 ? 8.998 -6.747 18.360 1.00 89.31 82 LEU A O 1
ATOM 674 N N . GLY A 1 83 ? 10.056 -4.939 17.567 1.00 87.88 83 GLY A N 1
ATOM 675 C CA . GLY A 1 83 ? 10.239 -4.303 18.869 1.00 87.88 83 GLY A CA 1
ATOM 676 C C . GLY A 1 83 ? 8.910 -3.990 19.556 1.00 87.88 83 GLY A C 1
ATOM 677 O O . GLY A 1 83 ? 8.766 -4.273 20.741 1.00 87.88 83 GLY A O 1
ATOM 678 N N . MET A 1 84 ? 7.923 -3.472 18.816 1.00 85.00 84 MET A N 1
ATOM 679 C CA . MET A 1 84 ? 6.572 -3.252 19.349 1.00 85.00 84 MET A CA 1
ATOM 680 C C . MET A 1 84 ? 5.879 -4.562 19.744 1.00 85.00 84 MET A C 1
ATOM 682 O O . MET A 1 84 ? 5.225 -4.601 20.777 1.00 85.00 84 MET A O 1
ATOM 686 N N . GLU A 1 85 ? 6.033 -5.633 18.958 1.00 84.88 85 GLU A N 1
ATOM 687 C CA . GLU A 1 85 ? 5.495 -6.960 19.307 1.00 84.88 85 GLU A CA 1
ATOM 688 C C . GLU A 1 85 ? 6.140 -7.531 20.572 1.00 84.88 85 GLU A C 1
ATOM 690 O O . GLU A 1 85 ? 5.445 -8.036 21.441 1.00 84.88 85 GLU A O 1
ATOM 695 N N . MET A 1 86 ? 7.456 -7.396 20.727 1.00 86.81 86 MET A N 1
ATOM 696 C CA . MET A 1 86 ? 8.130 -7.839 21.949 1.00 86.81 86 MET A CA 1
ATOM 697 C C . MET A 1 86 ? 7.713 -7.014 23.169 1.00 86.81 86 MET A C 1
ATOM 699 O O . MET A 1 86 ? 7.544 -7.570 24.248 1.00 86.81 86 MET A O 1
ATOM 703 N N . GLN A 1 87 ? 7.558 -5.694 23.027 1.00 82.75 87 GLN A N 1
ATOM 704 C CA . GLN A 1 87 ? 7.080 -4.836 24.119 1.00 82.75 87 GLN A CA 1
ATOM 705 C C . GLN A 1 87 ? 5.688 -5.248 24.587 1.00 82.75 87 GLN A C 1
ATOM 707 O O . GLN A 1 87 ? 5.452 -5.320 25.789 1.00 82.75 87 GLN A O 1
ATOM 712 N N . ASP A 1 88 ? 4.818 -5.556 23.630 1.00 81.19 88 ASP A N 1
ATOM 713 C CA . ASP A 1 88 ? 3.478 -6.070 23.862 1.00 81.19 88 ASP A CA 1
ATOM 714 C C . ASP A 1 88 ? 3.498 -7.403 24.631 1.00 81.19 88 ASP A C 1
ATOM 716 O O . ASP A 1 88 ? 2.843 -7.528 25.656 1.00 81.19 88 ASP A O 1
ATOM 720 N N . GLU A 1 89 ? 4.332 -8.365 24.218 1.00 83.69 89 GLU A N 1
ATOM 721 C CA . GLU A 1 89 ? 4.490 -9.650 24.924 1.00 83.69 89 GLU A CA 1
ATOM 722 C C . GLU A 1 89 ? 5.104 -9.518 26.331 1.00 83.69 89 GLU A C 1
ATOM 724 O O . GLU A 1 89 ? 4.848 -10.346 27.207 1.00 83.69 89 GLU A O 1
ATOM 729 N N . ILE A 1 90 ? 5.954 -8.511 26.553 1.00 84.00 90 ILE A N 1
ATOM 730 C CA . ILE A 1 90 ? 6.649 -8.290 27.830 1.00 84.00 90 ILE A CA 1
ATOM 731 C C . ILE A 1 90 ? 5.770 -7.526 28.828 1.00 84.00 90 ILE A C 1
ATOM 733 O O . ILE A 1 90 ? 5.884 -7.749 30.035 1.00 84.00 90 ILE A O 1
ATOM 737 N N . SER A 1 91 ? 4.938 -6.593 28.360 1.00 72.69 91 SER A N 1
ATOM 738 C CA . SER A 1 91 ? 4.131 -5.727 29.218 1.00 72.69 91 SER A CA 1
ATOM 739 C C . SER A 1 91 ? 2.842 -5.290 28.522 1.00 72.69 91 SER A C 1
ATOM 741 O O . SER A 1 91 ? 2.827 -4.322 27.760 1.00 72.69 91 SER A O 1
ATOM 743 N N . ASP A 1 92 ? 1.736 -5.938 28.896 1.00 66.81 92 ASP A N 1
ATOM 744 C CA . ASP A 1 92 ? 0.384 -5.588 28.439 1.00 66.81 92 ASP A CA 1
ATOM 745 C C . ASP A 1 92 ? -0.015 -4.133 28.799 1.00 66.81 92 ASP A C 1
ATOM 747 O O . ASP A 1 92 ? -0.877 -3.539 28.155 1.00 66.81 92 ASP A O 1
ATOM 751 N N . GLU A 1 93 ? 0.612 -3.520 29.815 1.00 64.00 93 GLU A N 1
ATOM 752 C CA . GLU A 1 93 ? 0.210 -2.209 30.361 1.00 64.00 93 GLU A CA 1
ATOM 753 C C . GLU A 1 93 ? 0.503 -1.007 29.442 1.00 64.00 93 GLU A C 1
ATOM 755 O O . GLU A 1 93 ? -0.135 0.032 29.599 1.00 64.00 93 GLU A O 1
ATOM 760 N N . HIS A 1 94 ? 1.417 -1.117 28.468 1.00 68.31 94 HIS A N 1
ATOM 761 C CA . HIS A 1 94 ? 1.890 0.042 27.681 1.00 68.31 94 HIS A CA 1
ATOM 762 C C . HIS A 1 94 ? 1.500 -0.002 26.195 1.00 68.31 94 HIS A C 1
ATOM 764 O O . HIS A 1 94 ? 1.815 0.923 25.443 1.00 68.31 94 HIS A O 1
ATOM 770 N N . PHE A 1 95 ? 0.782 -1.038 25.746 1.00 72.38 95 PHE A N 1
ATOM 771 C CA . PHE A 1 95 ? 0.412 -1.194 24.333 1.00 72.38 95 PHE A CA 1
ATOM 772 C C . PHE A 1 95 ? -0.397 0.004 23.794 1.00 72.38 95 PHE A C 1
ATOM 774 O O . PHE A 1 95 ? -0.196 0.461 22.666 1.00 72.38 95 PHE A O 1
ATOM 781 N N . CYS A 1 96 ? -1.268 0.588 24.621 1.00 75.19 96 CYS A N 1
ATOM 782 C CA . CYS A 1 96 ? -2.083 1.737 24.228 1.00 75.19 96 CYS A CA 1
ATOM 783 C C . CYS A 1 96 ? -1.297 3.055 24.112 1.00 75.19 96 CYS A C 1
ATOM 785 O O . CYS A 1 96 ? -1.808 4.018 23.535 1.00 75.19 96 CYS A O 1
ATOM 787 N N . GLU A 1 97 ? -0.056 3.115 24.595 1.00 73.31 97 GLU A N 1
ATOM 788 C CA . GLU A 1 97 ? 0.823 4.284 24.459 1.00 73.31 97 GLU A CA 1
ATOM 789 C C . GLU A 1 97 ? 1.656 4.252 23.170 1.00 73.31 97 GLU A C 1
ATOM 791 O O . GLU A 1 97 ? 2.325 5.233 22.837 1.00 73.31 97 GLU A O 1
ATOM 796 N N . LEU A 1 98 ? 1.591 3.157 22.403 1.00 71.44 98 LEU A N 1
ATOM 797 C CA . LEU A 1 98 ? 2.351 3.016 21.167 1.00 71.44 98 LEU A CA 1
ATOM 798 C C . LEU A 1 98 ? 1.982 4.096 20.136 1.00 71.44 98 LEU A C 1
ATOM 800 O O . LEU A 1 98 ? 0.818 4.287 19.761 1.00 71.44 98 LEU A O 1
ATOM 804 N N . ASP A 1 99 ? 3.016 4.766 19.617 1.00 73.88 99 ASP A N 1
ATOM 805 C CA . ASP A 1 99 ? 2.908 5.722 18.513 1.00 73.88 99 ASP A CA 1
ATOM 806 C C . ASP A 1 99 ? 2.791 4.977 17.174 1.00 73.88 99 ASP A C 1
ATOM 808 O O . ASP A 1 99 ? 3.744 4.826 16.402 1.00 73.88 99 ASP A O 1
ATOM 812 N N . VAL A 1 100 ? 1.581 4.504 16.881 1.00 78.25 100 VAL A N 1
ATOM 813 C CA . VAL A 1 100 ? 1.270 3.892 15.583 1.00 78.25 100 VAL A CA 1
ATOM 814 C C . VAL A 1 100 ? 1.303 4.914 14.444 1.00 78.25 100 VAL A C 1
ATOM 816 O O . VAL A 1 100 ? 1.561 4.544 13.296 1.00 78.25 100 VAL A O 1
ATOM 819 N N . GLU A 1 101 ? 1.164 6.211 14.736 1.00 80.44 101 GLU A N 1
ATOM 820 C CA . GLU A 1 101 ? 1.306 7.268 13.734 1.00 80.44 101 GLU A CA 1
ATOM 821 C C . GLU A 1 101 ? 2.726 7.299 13.155 1.00 80.44 101 GLU A C 1
ATOM 823 O O . GLU A 1 101 ? 2.898 7.444 11.942 1.00 80.44 101 GLU A O 1
ATOM 828 N N . LYS A 1 102 ? 3.758 7.071 13.977 1.00 85.69 102 LYS A N 1
ATOM 829 C CA . LYS A 1 102 ? 5.142 6.915 13.500 1.00 85.69 102 LYS A CA 1
ATOM 830 C C . LYS A 1 102 ? 5.274 5.776 12.491 1.00 85.69 102 LYS A C 1
ATOM 832 O O . LYS A 1 102 ? 5.891 5.977 11.442 1.00 85.69 102 LYS A O 1
ATOM 837 N N . SER A 1 103 ? 4.682 4.616 12.774 1.00 86.44 103 SER A N 1
ATOM 838 C CA . SER A 1 103 ? 4.683 3.469 11.855 1.00 86.44 103 SER A CA 1
ATOM 839 C C . SER A 1 103 ? 3.965 3.804 10.547 1.00 86.44 103 SER A C 1
ATOM 841 O O . SER A 1 103 ? 4.473 3.528 9.463 1.00 86.44 103 SER A O 1
ATOM 843 N N . LEU A 1 104 ? 2.831 4.497 10.618 1.00 88.69 104 LEU A N 1
ATOM 844 C CA . LEU A 1 104 ? 2.085 4.932 9.437 1.00 88.69 104 LEU A CA 1
ATOM 845 C C . LEU A 1 104 ? 2.867 5.947 8.588 1.00 88.69 104 LEU A C 1
ATOM 847 O O . LEU A 1 104 ? 2.916 5.812 7.365 1.00 88.69 104 LEU A O 1
ATOM 851 N N . ARG A 1 105 ? 3.554 6.918 9.207 1.00 89.62 105 ARG A N 1
ATOM 852 C CA . ARG A 1 105 ? 4.431 7.860 8.487 1.00 89.62 105 ARG A CA 1
ATOM 853 C C . ARG A 1 105 ? 5.584 7.131 7.796 1.00 89.62 105 ARG A C 1
ATOM 855 O O . ARG A 1 105 ? 5.841 7.383 6.619 1.00 89.62 105 ARG A O 1
ATOM 862 N N . LYS A 1 106 ? 6.246 6.197 8.489 1.00 92.69 106 LYS A N 1
ATOM 863 C CA . LYS A 1 106 ? 7.311 5.365 7.901 1.00 92.69 106 LYS A CA 1
ATOM 864 C C . LYS A 1 106 ? 6.798 4.536 6.724 1.00 92.69 106 LYS A C 1
ATOM 866 O O . LYS A 1 106 ? 7.436 4.525 5.675 1.00 92.69 106 LYS A O 1
ATOM 871 N N . LYS A 1 107 ? 5.613 3.931 6.851 1.00 93.50 107 LYS A N 1
ATOM 872 C CA . LYS A 1 107 ? 4.937 3.218 5.759 1.00 93.50 107 LYS A CA 1
ATOM 873 C C . LYS A 1 107 ? 4.740 4.107 4.530 1.00 93.50 107 LYS A C 1
ATOM 875 O O . LYS A 1 107 ? 5.006 3.654 3.419 1.00 93.50 107 LYS A O 1
ATOM 880 N N . MET A 1 108 ? 4.280 5.347 4.704 1.00 92.19 108 MET A N 1
ATOM 881 C CA . MET A 1 108 ? 4.084 6.276 3.582 1.00 92.19 108 MET A CA 1
ATOM 882 C C . MET A 1 108 ? 5.403 6.620 2.883 1.00 92.19 108 MET A C 1
ATOM 884 O O . MET A 1 108 ? 5.453 6.661 1.656 1.00 92.19 108 MET A O 1
ATOM 888 N N . VAL A 1 109 ? 6.470 6.861 3.651 1.00 93.62 109 VAL A N 1
ATOM 889 C CA . VAL A 1 109 ? 7.806 7.146 3.103 1.00 93.62 109 VAL A CA 1
ATOM 890 C C . VAL A 1 109 ? 8.328 5.949 2.310 1.00 93.62 109 VAL A C 1
ATOM 892 O O . VAL A 1 109 ? 8.708 6.113 1.152 1.00 93.62 109 VAL A O 1
ATOM 895 N N . LEU A 1 110 ? 8.269 4.750 2.895 1.00 95.12 110 LEU A N 1
ATOM 896 C CA . LEU A 1 110 ? 8.700 3.516 2.243 1.00 95.12 110 LEU A CA 1
ATOM 897 C C . LEU A 1 110 ? 7.899 3.240 0.960 1.00 95.12 110 LEU A C 1
ATOM 899 O O . LEU A 1 110 ? 8.488 2.947 -0.076 1.00 95.12 110 LEU A O 1
ATOM 903 N N . GLY A 1 111 ? 6.575 3.424 1.002 1.00 94.00 111 GLY A N 1
ATOM 904 C CA . GLY A 1 111 ? 5.709 3.285 -0.170 1.00 94.00 111 GLY A CA 1
ATOM 905 C C . GLY A 1 111 ? 6.117 4.217 -1.315 1.00 94.00 111 GLY A C 1
ATOM 906 O O . GLY A 1 111 ? 6.289 3.759 -2.438 1.00 94.00 111 GLY A O 1
ATOM 907 N N . LYS A 1 112 ? 6.383 5.503 -1.035 1.00 94.12 112 LYS A N 1
ATOM 908 C CA . LYS A 1 112 ? 6.848 6.468 -2.053 1.00 94.12 112 LYS A CA 1
ATOM 909 C C . LYS A 1 112 ? 8.185 6.079 -2.680 1.00 94.12 112 LYS A C 1
ATOM 911 O O . LYS A 1 112 ? 8.371 6.235 -3.889 1.00 94.12 112 LYS A O 1
ATOM 916 N N . MET A 1 113 ? 9.126 5.605 -1.864 1.00 94.25 113 MET A N 1
ATOM 917 C CA . MET A 1 113 ? 10.419 5.142 -2.368 1.00 94.25 113 MET A CA 1
ATOM 918 C C . MET A 1 113 ? 10.237 3.933 -3.292 1.00 94.25 113 MET A C 1
ATOM 920 O O . MET A 1 113 ? 10.838 3.889 -4.364 1.00 94.25 113 MET A O 1
ATOM 924 N N . LEU A 1 114 ? 9.356 3.003 -2.916 1.00 94.69 114 LEU A N 1
ATOM 925 C CA . LEU A 1 114 ? 9.048 1.819 -3.708 1.00 94.69 114 LEU A CA 1
ATOM 926 C C . LEU A 1 114 ? 8.356 2.169 -5.032 1.00 94.69 114 LEU A C 1
ATOM 928 O O . LEU A 1 114 ? 8.798 1.694 -6.072 1.00 94.69 114 LEU A O 1
ATOM 932 N N . THR A 1 115 ? 7.366 3.068 -5.028 1.00 93.00 115 THR A N 1
ATOM 933 C CA . THR A 1 115 ? 6.737 3.584 -6.259 1.00 93.00 115 THR A CA 1
ATOM 934 C C . THR A 1 115 ? 7.767 4.228 -7.187 1.00 93.00 115 THR A C 1
ATOM 936 O O . THR A 1 115 ? 7.783 3.951 -8.381 1.00 93.00 115 THR A O 1
ATOM 939 N N . THR A 1 116 ? 8.696 5.020 -6.639 1.00 92.81 116 THR A N 1
ATOM 940 C CA . THR A 1 116 ? 9.765 5.653 -7.434 1.00 92.81 116 THR A CA 1
ATOM 941 C C . THR A 1 116 ? 10.678 4.616 -8.097 1.00 92.81 116 THR A C 1
ATOM 943 O O . THR A 1 116 ? 11.153 4.822 -9.215 1.00 92.81 116 THR A O 1
ATOM 946 N N . LEU A 1 117 ? 10.971 3.509 -7.410 1.00 93.38 117 LEU A N 1
ATOM 947 C CA . LEU A 1 117 ? 11.755 2.414 -7.978 1.00 93.38 117 LEU A CA 1
ATOM 948 C C . LEU A 1 117 ? 10.953 1.623 -9.019 1.00 93.38 117 LEU A C 1
ATOM 950 O O . LEU A 1 117 ? 11.498 1.300 -10.072 1.00 93.38 117 LEU A O 1
ATOM 954 N N . GLU A 1 118 ? 9.671 1.366 -8.760 1.00 92.62 118 GLU A N 1
ATOM 955 C CA . GLU A 1 118 ? 8.751 0.690 -9.681 1.00 92.62 118 GLU A CA 1
ATOM 956 C C . GLU A 1 118 ? 8.619 1.454 -11.009 1.00 92.62 118 GLU A C 1
ATOM 958 O O . GLU A 1 118 ? 8.732 0.852 -12.074 1.00 92.62 118 GLU A O 1
ATOM 963 N N . GLU A 1 119 ? 8.479 2.782 -10.971 1.00 92.50 119 GLU A N 1
ATOM 964 C CA . GLU A 1 119 ? 8.423 3.634 -12.170 1.00 92.50 119 GLU A CA 1
ATOM 965 C C . GLU A 1 119 ? 9.711 3.579 -13.008 1.00 92.50 119 GLU A C 1
ATOM 967 O O . GLU A 1 119 ? 9.669 3.704 -14.231 1.00 92.50 119 GLU A O 1
ATOM 972 N N . ARG A 1 120 ? 10.869 3.391 -12.360 1.00 90.00 120 ARG A N 1
ATOM 973 C CA . ARG A 1 120 ? 12.183 3.368 -13.026 1.00 90.00 120 ARG A CA 1
ATOM 974 C C . ARG A 1 120 ? 12.567 1.995 -13.560 1.00 90.00 120 ARG A C 1
ATOM 976 O O . ARG A 1 120 ? 13.213 1.912 -14.601 1.00 90.00 120 ARG A O 1
ATOM 983 N N . LEU A 1 121 ? 12.245 0.941 -12.816 1.00 91.81 121 LEU A N 1
ATOM 984 C CA . LEU A 1 121 ? 12.679 -0.431 -13.095 1.00 91.81 121 LEU A CA 1
ATOM 985 C C . LEU A 1 121 ? 11.591 -1.287 -13.745 1.00 91.81 121 LEU A C 1
ATOM 987 O O . LEU A 1 121 ? 11.910 -2.310 -14.350 1.00 91.81 121 LEU A O 1
ATOM 991 N N . GLY A 1 122 ? 10.335 -0.857 -13.653 1.00 90.50 122 GLY A N 1
ATOM 992 C CA . GLY A 1 122 ? 9.166 -1.578 -14.135 1.00 90.50 122 GLY A CA 1
ATOM 993 C C . GLY A 1 122 ? 8.540 -2.480 -13.069 1.00 90.50 122 GLY A C 1
ATOM 994 O O . GLY A 1 122 ? 9.214 -3.001 -12.180 1.00 90.50 122 GLY A O 1
ATOM 995 N N . LYS A 1 123 ? 7.227 -2.701 -13.204 1.00 87.50 123 LYS A N 1
ATOM 996 C CA . LYS A 1 123 ? 6.404 -3.486 -12.266 1.00 87.50 123 LYS A CA 1
ATOM 997 C C . LYS A 1 123 ? 6.783 -4.967 -12.180 1.00 87.50 123 LYS A C 1
ATOM 999 O O . LYS A 1 123 ? 6.559 -5.596 -11.155 1.00 87.50 123 LYS A O 1
ATOM 1004 N N . GLU A 1 124 ? 7.345 -5.515 -13.256 1.00 87.25 124 GLU A N 1
ATOM 1005 C CA . GLU A 1 124 ? 7.713 -6.936 -13.365 1.00 87.25 124 GLU A CA 1
ATOM 1006 C C . GLU A 1 124 ? 9.174 -7.212 -12.982 1.00 87.25 124 GLU A C 1
ATOM 1008 O O . GLU A 1 124 ? 9.662 -8.339 -13.093 1.00 87.25 124 GLU A O 1
ATOM 1013 N N . ASN A 1 125 ? 9.909 -6.185 -12.551 1.00 91.81 125 ASN A N 1
ATOM 1014 C CA . ASN A 1 125 ? 11.272 -6.368 -12.089 1.00 91.81 125 ASN A CA 1
ATOM 1015 C C . ASN A 1 125 ? 11.280 -7.224 -10.809 1.00 91.81 125 ASN A C 1
ATOM 1017 O O . ASN A 1 125 ? 10.574 -6.924 -9.849 1.00 91.81 125 ASN A O 1
ATOM 1021 N N . LYS A 1 126 ? 12.101 -8.281 -10.783 1.00 92.75 126 LYS A N 1
ATOM 1022 C CA . LYS A 1 126 ? 12.149 -9.241 -9.668 1.00 92.75 126 LYS A CA 1
ATOM 1023 C C . LYS A 1 126 ? 12.486 -8.598 -8.323 1.00 92.75 126 LYS A C 1
ATOM 1025 O O . LYS A 1 126 ? 11.893 -8.977 -7.318 1.00 92.75 126 LYS A O 1
ATOM 1030 N N . ASP A 1 127 ? 13.391 -7.622 -8.312 1.00 91.62 127 ASP A N 1
ATOM 1031 C CA . ASP A 1 127 ? 13.765 -6.923 -7.082 1.00 91.62 127 ASP A CA 1
ATOM 1032 C C . ASP A 1 127 ? 12.587 -6.074 -6.586 1.00 91.62 127 ASP A C 1
ATOM 1034 O O . ASP A 1 127 ? 12.290 -6.067 -5.397 1.00 91.62 127 ASP A O 1
ATOM 1038 N N . ILE A 1 128 ? 11.850 -5.425 -7.497 1.00 93.69 128 ILE A N 1
ATOM 1039 C CA . ILE A 1 128 ? 10.630 -4.676 -7.154 1.00 93.69 128 ILE A CA 1
ATOM 1040 C C . ILE A 1 128 ? 9.557 -5.599 -6.580 1.00 93.69 128 ILE A C 1
ATOM 1042 O O . ILE A 1 128 ? 8.972 -5.270 -5.552 1.00 93.69 128 ILE A O 1
ATOM 1046 N N . ILE A 1 129 ? 9.324 -6.757 -7.203 1.00 92.06 129 ILE A N 1
ATOM 1047 C CA . ILE A 1 129 ? 8.345 -7.743 -6.724 1.00 92.06 129 ILE A CA 1
ATOM 1048 C C . ILE A 1 129 ? 8.691 -8.176 -5.295 1.00 92.06 129 ILE A C 1
ATOM 1050 O O . ILE A 1 129 ? 7.850 -8.060 -4.406 1.00 92.06 129 ILE A O 1
ATOM 1054 N N . GLN A 1 130 ? 9.945 -8.562 -5.039 1.00 93.19 130 GLN A N 1
ATOM 1055 C CA . GLN A 1 130 ? 10.383 -8.971 -3.702 1.00 93.19 130 GLN A CA 1
ATOM 1056 C C . GLN A 1 130 ? 10.205 -7.853 -2.661 1.00 93.19 130 GLN A C 1
ATOM 1058 O O . GLN A 1 130 ? 9.789 -8.101 -1.528 1.00 93.19 130 GLN A O 1
ATOM 1063 N N . LYS A 1 131 ? 10.502 -6.602 -3.030 1.00 95.00 131 LYS A N 1
ATOM 1064 C CA . LYS A 1 131 ? 10.325 -5.442 -2.142 1.00 95.00 131 LYS A CA 1
ATOM 1065 C C . LYS A 1 131 ? 8.851 -5.158 -1.854 1.00 95.00 131 LYS A C 1
ATOM 1067 O O . LYS A 1 131 ? 8.488 -4.871 -0.715 1.00 95.00 131 LYS A O 1
ATOM 1072 N N . LYS A 1 132 ? 7.975 -5.313 -2.850 1.00 94.50 132 LYS A N 1
ATOM 1073 C CA . LYS A 1 132 ? 6.518 -5.211 -2.667 1.00 94.50 132 LYS A CA 1
ATOM 1074 C C . LYS A 1 132 ? 5.984 -6.293 -1.735 1.00 94.50 132 LYS A C 1
ATOM 1076 O O . LYS A 1 132 ? 5.178 -5.971 -0.870 1.00 94.50 132 LYS A O 1
ATOM 1081 N N . GLU A 1 133 ? 6.476 -7.525 -1.827 1.00 94.31 133 GLU A N 1
ATOM 1082 C CA . GLU A 1 133 ? 6.092 -8.597 -0.900 1.00 94.31 133 GLU A CA 1
ATOM 1083 C C . GLU A 1 133 ? 6.459 -8.263 0.551 1.00 94.31 133 GLU A C 1
ATOM 1085 O O . GLU A 1 133 ? 5.623 -8.385 1.447 1.00 94.31 133 GLU A O 1
ATOM 1090 N N . ILE A 1 134 ? 7.677 -7.769 0.797 1.00 94.88 134 ILE A N 1
ATOM 1091 C CA . ILE A 1 134 ? 8.092 -7.316 2.136 1.00 94.88 134 ILE A CA 1
ATOM 1092 C C . ILE A 1 134 ? 7.208 -6.155 2.609 1.00 94.88 134 ILE A C 1
ATOM 1094 O O . ILE A 1 134 ? 6.744 -6.148 3.752 1.00 94.88 134 ILE A O 1
ATOM 1098 N N . TYR A 1 135 ? 6.940 -5.185 1.735 1.00 96.12 135 TYR A N 1
ATOM 1099 C CA . TYR A 1 135 ? 6.067 -4.056 2.043 1.00 96.12 135 TYR A CA 1
ATOM 1100 C C . TYR A 1 135 ? 4.645 -4.502 2.417 1.00 96.12 135 TYR A C 1
ATOM 1102 O O . TYR A 1 135 ? 4.068 -3.986 3.373 1.00 96.12 135 TYR A O 1
ATOM 1110 N N . GLU A 1 136 ? 4.077 -5.489 1.726 1.00 96.31 136 GLU A N 1
ATOM 1111 C CA . GLU A 1 136 ? 2.779 -6.077 2.068 1.00 96.31 136 GLU A CA 1
ATOM 1112 C C . GLU A 1 136 ? 2.791 -6.776 3.434 1.00 96.31 136 GLU A C 1
ATOM 1114 O O . GLU A 1 136 ? 1.868 -6.576 4.226 1.00 96.31 136 GLU A O 1
ATOM 1119 N N . LEU A 1 137 ? 3.852 -7.511 3.778 1.00 95.88 137 LEU A N 1
ATOM 1120 C CA . LEU A 1 137 ? 3.995 -8.106 5.113 1.00 95.88 137 LEU A CA 1
ATOM 1121 C C . LEU A 1 137 ? 4.022 -7.038 6.218 1.00 95.88 137 LEU A C 1
ATOM 1123 O O . LEU A 1 137 ? 3.339 -7.172 7.237 1.00 95.88 137 LEU A O 1
ATOM 1127 N N . ILE A 1 138 ? 4.761 -5.948 5.993 1.00 95.75 138 ILE A N 1
ATOM 1128 C CA . ILE A 1 138 ? 4.791 -4.775 6.879 1.00 95.75 138 ILE A CA 1
ATOM 1129 C C . ILE A 1 138 ? 3.378 -4.190 7.029 1.00 95.75 138 ILE A C 1
ATOM 1131 O O . ILE A 1 138 ? 2.932 -3.929 8.147 1.00 95.75 138 ILE A O 1
ATOM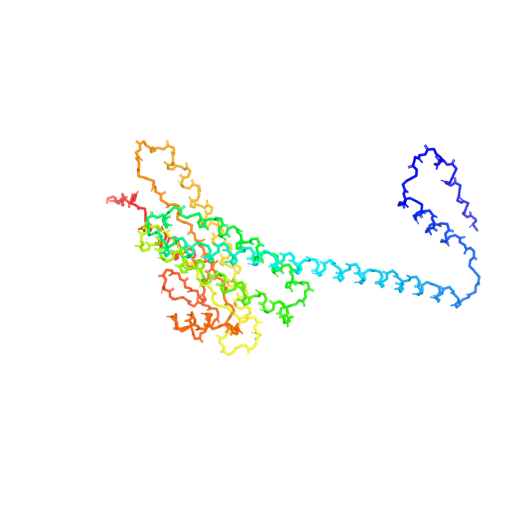 1135 N N . GLN A 1 139 ? 2.640 -4.022 5.927 1.00 96.06 139 GLN A N 1
ATOM 1136 C CA . GLN A 1 139 ? 1.262 -3.527 5.945 1.00 96.06 139 GLN A CA 1
ATOM 1137 C C . GLN A 1 139 ? 0.330 -4.420 6.775 1.00 96.06 139 GLN A C 1
ATOM 1139 O O . GLN A 1 139 ? -0.402 -3.905 7.619 1.00 96.06 139 GLN A O 1
ATOM 1144 N N . ILE A 1 140 ? 0.385 -5.742 6.590 1.00 95.75 140 ILE A N 1
ATOM 1145 C CA . ILE A 1 140 ? -0.426 -6.707 7.350 1.00 95.75 140 ILE A CA 1
ATOM 1146 C C . ILE A 1 140 ? -0.101 -6.633 8.842 1.00 95.75 140 ILE A C 1
ATOM 1148 O O . ILE A 1 140 ? -1.011 -6.638 9.674 1.00 95.75 140 ILE A O 1
ATOM 1152 N N . LYS A 1 141 ? 1.182 -6.505 9.202 1.00 93.75 141 LYS A N 1
ATOM 1153 C CA . LYS A 1 141 ? 1.585 -6.342 10.602 1.00 93.75 141 LYS A CA 1
ATOM 1154 C C . LYS A 1 141 ? 1.003 -5.065 11.216 1.00 93.75 141 LYS A C 1
ATOM 1156 O O . LYS A 1 141 ? 0.502 -5.110 12.337 1.00 93.75 141 LYS A O 1
ATOM 1161 N N . ILE A 1 142 ? 1.006 -3.949 10.483 1.00 92.88 142 ILE A N 1
ATOM 1162 C CA . ILE A 1 142 ? 0.383 -2.694 10.939 1.00 92.88 142 ILE A CA 1
ATOM 1163 C C . ILE A 1 142 ? -1.130 -2.866 11.110 1.00 92.88 142 ILE A C 1
ATOM 1165 O O . ILE A 1 142 ? -1.663 -2.416 12.121 1.00 92.88 142 ILE A O 1
ATOM 1169 N N . ILE A 1 143 ? -1.817 -3.528 10.170 1.00 93.38 143 ILE A N 1
ATOM 1170 C CA . ILE A 1 143 ? -3.257 -3.822 10.285 1.00 93.38 143 ILE A CA 1
ATOM 1171 C C . ILE A 1 143 ? -3.535 -4.606 11.570 1.00 93.38 143 ILE A C 1
ATOM 1173 O O . ILE A 1 143 ? -4.377 -4.183 12.354 1.00 93.38 143 ILE A O 1
ATOM 1177 N N . LYS A 1 144 ? -2.781 -5.682 11.841 1.00 91.44 144 LYS A N 1
ATOM 1178 C CA . LYS A 1 144 ? -2.928 -6.482 13.070 1.00 91.44 144 LYS A CA 1
ATOM 1179 C C . LYS A 1 144 ? -2.749 -5.630 14.332 1.00 91.44 144 LYS A C 1
ATOM 1181 O O . LYS A 1 144 ? -3.523 -5.760 15.277 1.00 91.44 144 LYS A O 1
ATOM 1186 N N . ASN A 1 145 ? -1.763 -4.731 14.341 1.00 88.00 145 ASN A N 1
ATOM 1187 C CA . ASN A 1 145 ? -1.543 -3.821 15.466 1.00 88.00 145 ASN A CA 1
ATOM 1188 C C . ASN A 1 145 ? -2.712 -2.828 15.627 1.00 88.00 145 ASN A C 1
ATOM 1190 O O . ASN A 1 145 ? -3.167 -2.597 16.745 1.00 88.00 145 ASN A O 1
ATOM 1194 N N . LEU A 1 146 ? -3.239 -2.275 14.528 1.00 87.88 146 LEU A N 1
ATOM 1195 C CA . LEU A 1 146 ? -4.398 -1.372 14.549 1.00 87.88 146 LEU A CA 1
ATOM 1196 C C . LEU A 1 146 ? -5.679 -2.073 15.026 1.00 87.88 146 LEU A C 1
ATOM 1198 O O . LEU A 1 146 ? -6.435 -1.478 15.796 1.00 87.88 146 LEU A O 1
ATOM 1202 N N . GLU A 1 147 ? -5.914 -3.318 14.598 1.00 87.69 147 GLU A N 1
ATOM 1203 C CA . GLU A 1 147 ? -7.022 -4.164 15.065 1.00 87.69 147 GLU A CA 1
ATOM 1204 C C . GLU A 1 147 ? -6.908 -4.428 16.576 1.00 87.69 147 GLU A C 1
ATOM 1206 O O . GLU A 1 147 ? -7.881 -4.245 17.308 1.00 87.69 147 GLU A O 1
ATOM 1211 N N . LYS A 1 148 ? -5.710 -4.779 17.066 1.00 85.25 148 LYS A N 1
ATOM 1212 C CA . LYS A 1 148 ? -5.460 -4.977 18.502 1.00 85.25 148 LYS A CA 1
ATOM 1213 C C . LYS A 1 148 ? -5.761 -3.705 19.304 1.00 85.25 148 LYS A C 1
ATOM 1215 O O . LYS A 1 148 ? -6.501 -3.755 20.281 1.00 85.25 148 LYS A O 1
ATOM 1220 N N . MET A 1 149 ? -5.296 -2.541 18.841 1.00 82.25 149 MET A N 1
ATOM 1221 C CA . MET A 1 149 ? -5.591 -1.254 19.494 1.00 82.25 149 MET A CA 1
ATOM 1222 C C . MET A 1 149 ? -7.077 -0.909 19.496 1.00 82.25 149 MET A C 1
ATOM 1224 O O . MET A 1 149 ? -7.571 -0.317 20.454 1.00 82.25 149 MET A O 1
ATOM 1228 N N . LYS A 1 150 ? -7.797 -1.246 18.423 1.00 82.81 150 LYS A N 1
ATOM 1229 C CA . LYS A 1 150 ? -9.244 -1.037 18.362 1.00 82.81 150 LYS A CA 1
ATOM 1230 C C . LYS A 1 150 ? -9.955 -1.840 19.452 1.00 82.81 150 LYS A C 1
ATOM 1232 O O . LYS A 1 150 ? -10.823 -1.297 20.128 1.00 82.81 150 LYS A O 1
ATOM 1237 N N . ASN A 1 151 ? -9.547 -3.091 19.650 1.00 83.75 151 ASN A N 1
ATOM 1238 C CA . ASN A 1 151 ? -10.186 -4.007 20.593 1.00 83.75 151 ASN A CA 1
ATOM 1239 C C . ASN A 1 151 ? -9.797 -3.747 22.055 1.00 83.75 151 ASN A C 1
ATOM 1241 O O . ASN A 1 151 ? -10.650 -3.842 22.932 1.00 83.75 151 ASN A O 1
ATOM 1245 N N . GLU A 1 152 ? -8.533 -3.417 22.321 1.00 83.88 152 GLU A N 1
ATOM 1246 C CA . GLU A 1 152 ? -7.999 -3.334 23.690 1.00 83.88 152 GLU A CA 1
ATOM 1247 C C . GLU A 1 152 ? -7.892 -1.897 24.212 1.00 83.88 152 GLU A C 1
ATOM 1249 O O . GLU A 1 152 ? -8.064 -1.659 25.404 1.00 83.88 152 GLU A O 1
ATOM 1254 N N . CYS A 1 153 ? -7.678 -0.920 23.326 1.00 79.81 153 CYS A N 1
ATOM 1255 C CA . CYS A 1 153 ? -7.497 0.488 23.696 1.00 79.81 153 CYS A CA 1
ATOM 1256 C C . CYS A 1 153 ? -8.718 1.363 23.384 1.00 79.81 153 CYS A C 1
ATOM 1258 O O . CYS A 1 153 ? -8.635 2.585 23.510 1.00 79.81 153 CYS A O 1
ATOM 1260 N N . ASN A 1 154 ? -9.825 0.763 22.927 1.00 74.12 154 ASN A N 1
ATOM 1261 C CA . ASN A 1 154 ? -11.056 1.452 22.531 1.00 74.12 154 ASN A CA 1
ATOM 1262 C C . ASN A 1 154 ? -10.815 2.625 21.551 1.00 74.12 154 ASN A C 1
ATOM 1264 O O . ASN A 1 154 ? -11.451 3.677 21.640 1.00 74.12 154 ASN A O 1
ATOM 1268 N N . ARG A 1 155 ? -9.853 2.468 20.628 1.00 74.12 155 ARG A N 1
ATOM 1269 C CA . ARG A 1 155 ? -9.544 3.476 19.601 1.00 74.12 155 ARG A CA 1
ATOM 1270 C C . ARG A 1 155 ? -10.322 3.216 18.315 1.00 74.12 155 ARG A C 1
ATOM 1272 O O . ARG A 1 155 ? -10.316 2.109 17.780 1.00 74.12 155 ARG A O 1
ATOM 1279 N N . SER A 1 156 ? -10.931 4.259 17.762 1.00 69.88 156 SER A N 1
ATOM 1280 C CA . SER A 1 156 ? -11.667 4.225 16.495 1.00 69.88 156 SER A CA 1
ATOM 1281 C C . SER A 1 156 ? -10.728 4.359 15.287 1.00 69.88 156 SER A C 1
ATOM 1283 O O . SER A 1 156 ? -10.703 5.370 14.589 1.00 69.88 156 SER A O 1
ATOM 1285 N N . ASN A 1 157 ? -9.937 3.317 15.020 1.00 75.50 157 ASN A N 1
ATOM 1286 C CA . ASN A 1 157 ? -9.140 3.244 13.794 1.00 75.50 157 ASN A CA 1
ATOM 1287 C C . ASN A 1 157 ? -9.992 2.693 12.648 1.00 75.50 157 ASN A C 1
ATOM 1289 O O . ASN A 1 157 ? -10.513 1.579 12.744 1.00 75.50 157 ASN A O 1
ATOM 1293 N N . ASN A 1 158 ? -10.089 3.445 11.552 1.00 86.19 158 ASN A N 1
ATOM 1294 C CA . ASN A 1 158 ? -10.818 3.012 10.367 1.00 86.19 158 ASN A CA 1
ATOM 1295 C C . ASN A 1 158 ? -9.829 2.463 9.350 1.00 86.19 158 ASN A C 1
ATOM 1297 O O . ASN A 1 158 ? -8.939 3.169 8.874 1.00 86.19 158 ASN A O 1
ATOM 1301 N N . ILE A 1 159 ? -9.961 1.175 9.056 1.00 91.00 159 ILE A N 1
ATOM 1302 C CA . ILE A 1 159 ? -9.055 0.456 8.167 1.00 91.00 159 ILE A CA 1
ATOM 1303 C C . ILE A 1 159 ? -9.783 0.242 6.843 1.00 91.00 159 ILE A C 1
ATOM 1305 O O . ILE A 1 159 ? -10.866 -0.347 6.817 1.00 91.00 159 ILE A O 1
ATOM 1309 N N . LEU A 1 160 ? -9.171 0.723 5.761 1.00 94.88 160 LEU A N 1
ATOM 1310 C CA . LEU A 1 160 ? -9.570 0.446 4.389 1.00 94.88 160 LEU A CA 1
ATOM 1311 C C . LEU A 1 160 ? -8.521 -0.476 3.769 1.00 94.88 160 LEU A C 1
ATOM 1313 O O . LEU A 1 160 ? -7.344 -0.121 3.692 1.00 94.88 160 LEU A O 1
ATOM 1317 N N . ILE A 1 161 ? -8.938 -1.662 3.339 1.00 97.38 161 ILE A N 1
ATOM 1318 C CA . ILE A 1 161 ? -8.073 -2.642 2.679 1.00 97.38 161 ILE A CA 1
ATOM 1319 C C . ILE A 1 161 ? -8.504 -2.762 1.227 1.00 97.38 161 ILE A C 1
ATOM 1321 O O . ILE A 1 161 ? -9.663 -3.032 0.951 1.00 97.38 161 ILE A O 1
ATOM 1325 N N . TYR A 1 162 ? -7.571 -2.591 0.307 1.00 98.00 162 TYR A N 1
ATOM 1326 C CA . TYR A 1 162 ? -7.807 -2.605 -1.123 1.00 98.00 162 TYR A CA 1
ATOM 1327 C C . TYR A 1 162 ? -7.047 -3.761 -1.776 1.00 98.00 162 TYR A C 1
ATOM 1329 O O . TYR A 1 162 ? -5.831 -3.882 -1.622 1.00 98.00 162 TYR A O 1
ATOM 1337 N N . PHE A 1 163 ? -7.754 -4.623 -2.498 1.00 98.00 163 PHE A N 1
ATOM 1338 C CA . PHE A 1 163 ? -7.172 -5.725 -3.258 1.00 98.00 163 PHE A CA 1
ATOM 1339 C C . PHE A 1 163 ? -7.218 -5.410 -4.747 1.00 98.00 163 PHE A C 1
ATOM 1341 O O . PHE A 1 163 ? -8.277 -5.080 -5.284 1.00 98.00 163 PHE A O 1
ATOM 1348 N N . TYR A 1 164 ? -6.075 -5.550 -5.413 1.00 96.38 164 TYR A N 1
ATOM 1349 C CA . TYR A 1 164 ? -5.904 -5.149 -6.806 1.00 96.38 164 TYR A CA 1
ATOM 1350 C C . TYR A 1 164 ? -5.044 -6.143 -7.590 1.00 96.38 164 TYR A C 1
ATOM 1352 O O . TYR A 1 164 ? -4.387 -7.001 -7.007 1.00 96.38 164 TYR A O 1
ATOM 1360 N N . THR A 1 165 ? -5.031 -6.020 -8.918 1.00 94.12 165 THR A N 1
ATOM 1361 C CA . THR A 1 165 ? -4.113 -6.757 -9.799 1.00 94.12 165 THR A CA 1
ATOM 1362 C C . THR A 1 165 ? -3.351 -5.798 -10.706 1.00 94.12 165 THR A C 1
ATOM 1364 O O . THR A 1 165 ? -3.906 -4.816 -11.196 1.00 94.12 165 THR A O 1
ATOM 1367 N N . ASN A 1 166 ? -2.073 -6.093 -10.953 1.00 89.69 166 ASN A N 1
ATOM 1368 C CA . ASN A 1 166 ? -1.288 -5.438 -12.004 1.00 89.69 166 ASN A CA 1
ATOM 1369 C C . ASN A 1 166 ? -1.320 -6.206 -13.340 1.00 89.69 166 ASN A C 1
ATOM 1371 O O . ASN A 1 166 ? -0.780 -5.718 -14.335 1.00 89.69 166 ASN A O 1
ATOM 1375 N N . LYS A 1 167 ? -1.911 -7.408 -13.384 1.00 91.06 167 LYS A N 1
ATOM 1376 C CA . LYS A 1 167 ? -1.952 -8.241 -14.592 1.00 91.06 167 LYS A CA 1
ATOM 1377 C C . LYS A 1 167 ? -3.104 -7.813 -15.495 1.00 91.06 167 LYS A C 1
ATOM 1379 O O . LYS A 1 167 ? -4.257 -7.823 -15.088 1.00 91.06 167 LYS A O 1
ATOM 1384 N N . GLN A 1 168 ? -2.792 -7.519 -16.757 1.00 88.25 168 GLN A N 1
ATOM 1385 C CA . GLN A 1 168 ? -3.786 -7.049 -17.732 1.00 88.25 168 GLN A CA 1
ATOM 1386 C C . GLN A 1 168 ? -4.887 -8.075 -18.046 1.00 88.25 168 GLN A C 1
ATOM 1388 O O . GLN A 1 168 ? -6.017 -7.701 -18.322 1.00 88.25 168 GLN A O 1
ATOM 1393 N N . ASN A 1 169 ? -4.566 -9.371 -17.986 1.00 88.00 169 ASN A N 1
ATOM 1394 C CA . ASN A 1 169 ? -5.504 -10.466 -18.254 1.00 88.00 169 ASN A CA 1
ATOM 1395 C C . ASN A 1 169 ? -5.623 -11.387 -17.031 1.00 88.00 169 ASN A C 1
ATOM 1397 O O . ASN A 1 169 ? -5.410 -12.598 -17.134 1.00 88.00 169 ASN A O 1
ATOM 1401 N N . ASP A 1 170 ? -5.874 -10.811 -15.857 1.00 93.81 170 ASP A N 1
ATOM 1402 C CA . ASP A 1 170 ? -6.087 -11.586 -14.638 1.00 93.81 170 ASP A CA 1
ATOM 1403 C C . ASP A 1 170 ? -7.464 -12.268 -14.657 1.00 93.81 170 ASP A C 1
ATOM 1405 O O . ASP A 1 170 ? -8.467 -11.696 -15.080 1.00 93.81 170 ASP A O 1
ATOM 1409 N N . VAL A 1 171 ? -7.534 -13.505 -14.167 1.00 94.50 171 VAL A N 1
ATOM 1410 C CA . VAL A 1 171 ? -8.804 -14.241 -14.068 1.00 94.50 171 VAL A CA 1
ATOM 1411 C C . VAL A 1 171 ? -9.720 -13.668 -12.988 1.00 94.50 171 VAL A C 1
ATOM 1413 O O . VAL A 1 171 ? -10.925 -13.920 -13.011 1.00 94.50 171 VAL A O 1
ATOM 1416 N N . MET A 1 172 ? -9.157 -12.920 -12.036 1.00 94.00 172 MET A N 1
ATOM 1417 C CA . MET A 1 172 ? -9.908 -12.316 -10.941 1.00 94.00 172 MET A CA 1
ATOM 1418 C C . MET A 1 172 ? -10.381 -10.892 -11.253 1.00 94.00 172 MET A C 1
ATOM 1420 O O . MET A 1 172 ? -11.290 -10.427 -10.572 1.00 94.00 172 MET A O 1
ATOM 1424 N N . GLY A 1 173 ? -9.843 -10.197 -12.262 1.00 93.38 173 GLY A N 1
ATOM 1425 C CA . GLY A 1 173 ? -10.265 -8.821 -12.537 1.00 93.38 173 GLY A CA 1
ATOM 1426 C C . GLY A 1 173 ? -9.427 -8.048 -13.549 1.00 93.38 173 GLY A C 1
ATOM 1427 O O . GLY A 1 173 ? -8.492 -8.575 -14.143 1.00 93.38 173 GLY A O 1
ATOM 1428 N N . SER A 1 174 ? -9.786 -6.777 -13.732 1.00 93.69 174 SER A N 1
ATOM 1429 C CA . SER A 1 174 ? -9.142 -5.852 -14.671 1.00 93.69 174 SER A CA 1
ATOM 1430 C C . SER A 1 174 ? -8.126 -4.959 -13.959 1.00 93.69 174 SER A C 1
ATOM 1432 O O . SER A 1 174 ? -8.448 -4.330 -12.948 1.00 93.69 174 SER A O 1
ATOM 1434 N N . ALA A 1 175 ? -6.914 -4.858 -14.508 1.00 93.50 175 ALA A N 1
ATOM 1435 C CA . ALA A 1 175 ? -5.907 -3.918 -14.017 1.00 93.50 175 ALA A CA 1
ATOM 1436 C C . ALA A 1 175 ? -6.330 -2.452 -14.222 1.00 93.50 175 ALA A C 1
ATOM 1438 O O . ALA A 1 175 ? -5.964 -1.595 -13.419 1.00 93.50 175 ALA A O 1
ATOM 1439 N N . ASP A 1 176 ? -7.116 -2.153 -15.261 1.00 94.44 176 ASP A N 1
ATOM 1440 C CA . ASP A 1 176 ? -7.584 -0.792 -15.538 1.00 94.44 176 ASP A CA 1
ATOM 1441 C C . ASP A 1 176 ? -8.612 -0.335 -14.500 1.00 94.44 176 ASP A C 1
ATOM 1443 O O . ASP A 1 176 ? -8.442 0.735 -13.915 1.00 94.44 176 ASP A O 1
ATOM 1447 N N . ASP A 1 177 ? -9.593 -1.185 -14.180 1.00 95.12 177 ASP A N 1
ATOM 1448 C CA . ASP A 1 177 ? -10.580 -0.908 -13.127 1.00 95.12 177 ASP A CA 1
ATOM 1449 C C . ASP A 1 177 ? -9.876 -0.723 -11.777 1.00 95.12 177 ASP A C 1
ATOM 1451 O O . ASP A 1 177 ? -10.191 0.195 -11.019 1.00 95.12 177 ASP A O 1
ATOM 1455 N N . CYS A 1 178 ? -8.852 -1.546 -11.512 1.00 96.25 178 CYS A N 1
ATOM 1456 C CA . CYS A 1 178 ? -8.037 -1.429 -10.310 1.00 96.25 178 CYS A CA 1
ATOM 1457 C C . CYS A 1 178 ? -7.270 -0.096 -10.234 1.00 96.25 178 CYS A C 1
ATOM 1459 O O . CYS A 1 178 ? -7.139 0.504 -9.164 1.00 96.25 178 CYS A O 1
ATOM 1461 N N . ASN A 1 179 ? -6.723 0.370 -11.355 1.00 94.44 179 ASN A N 1
ATOM 1462 C CA . ASN A 1 179 ? -6.001 1.638 -11.396 1.00 94.44 179 ASN A CA 1
ATOM 1463 C C . ASN A 1 179 ? -6.950 2.828 -11.211 1.00 94.44 179 ASN A C 1
ATOM 1465 O O . ASN A 1 179 ? -6.567 3.818 -10.585 1.00 94.44 179 ASN A O 1
ATOM 1469 N N . ASP A 1 180 ? -8.165 2.749 -11.752 1.00 96.25 180 ASP A N 1
ATOM 1470 C CA . ASP A 1 180 ? -9.159 3.811 -11.615 1.00 96.25 180 ASP A CA 1
ATOM 1471 C C . ASP A 1 180 ? -9.697 3.905 -10.185 1.00 96.25 180 ASP A C 1
ATOM 1473 O O . ASP A 1 180 ? -9.664 4.987 -9.595 1.00 96.25 180 ASP A O 1
ATOM 1477 N N . GLU A 1 181 ? -10.086 2.782 -9.574 1.00 96.81 181 GLU A N 1
ATOM 1478 C CA . GLU A 1 181 ? -10.555 2.784 -8.185 1.00 96.81 181 GLU A CA 1
ATOM 1479 C C . GLU A 1 181 ? -9.456 3.215 -7.205 1.00 96.81 181 GLU A C 1
ATOM 1481 O O . GLU A 1 181 ? -9.726 3.986 -6.287 1.00 96.81 181 GLU A O 1
ATOM 1486 N N . SER A 1 182 ? -8.193 2.833 -7.435 1.00 95.31 182 SER A N 1
ATOM 1487 C CA . SER A 1 182 ? -7.073 3.286 -6.596 1.00 95.31 182 SER A CA 1
ATOM 1488 C C . SER A 1 182 ? -6.970 4.816 -6.549 1.00 95.31 182 SER A C 1
ATOM 1490 O O . SER A 1 182 ? -6.779 5.390 -5.477 1.00 95.31 182 SER A O 1
ATOM 1492 N N . LYS A 1 183 ? -7.149 5.501 -7.688 1.00 96.19 183 LYS A N 1
ATOM 1493 C CA . LYS A 1 183 ? -7.150 6.975 -7.740 1.00 96.19 183 LYS A CA 1
ATOM 1494 C C . LYS A 1 183 ? -8.360 7.565 -7.022 1.00 96.19 183 LYS A C 1
ATOM 1496 O O . LYS A 1 183 ? -8.255 8.630 -6.414 1.00 96.19 183 LYS A O 1
ATOM 1501 N N . ILE A 1 184 ? -9.518 6.911 -7.117 1.00 97.44 184 ILE A N 1
ATOM 1502 C CA . ILE A 1 184 ? -10.726 7.324 -6.395 1.00 97.44 184 ILE A CA 1
ATOM 1503 C C . ILE A 1 184 ? -10.475 7.231 -4.887 1.00 97.44 184 ILE A C 1
ATOM 1505 O O . ILE A 1 184 ? -10.676 8.222 -4.184 1.00 97.44 184 ILE A O 1
ATOM 1509 N N . ILE A 1 185 ? -9.968 6.091 -4.408 1.00 96.19 185 ILE A N 1
ATOM 1510 C CA . ILE A 1 185 ? -9.647 5.852 -2.996 1.00 96.19 185 ILE A CA 1
ATOM 1511 C C . ILE A 1 185 ? -8.670 6.903 -2.476 1.00 96.19 185 ILE A C 1
ATOM 1513 O O . ILE A 1 185 ? -8.942 7.523 -1.450 1.00 96.19 185 ILE A O 1
ATOM 1517 N N . GLU A 1 186 ? -7.560 7.140 -3.177 1.00 92.62 186 GLU A N 1
ATOM 1518 C CA . GLU A 1 186 ? -6.554 8.121 -2.759 1.00 92.62 186 GLU A CA 1
ATOM 1519 C C . GLU A 1 186 ? -7.146 9.523 -2.581 1.00 92.62 186 GLU A C 1
ATOM 1521 O O . GLU A 1 186 ? -6.945 10.149 -1.538 1.00 92.62 186 GLU A O 1
ATOM 1526 N N . ASN A 1 187 ? -7.914 9.995 -3.566 1.00 94.06 187 ASN A N 1
ATOM 1527 C CA . ASN A 1 187 ? -8.508 11.330 -3.534 1.00 94.06 187 ASN A CA 1
ATOM 1528 C C . ASN A 1 187 ? -9.581 11.457 -2.446 1.00 94.06 187 ASN A C 1
ATOM 1530 O O . ASN A 1 187 ? -9.549 12.394 -1.651 1.00 94.06 187 ASN A O 1
ATOM 1534 N N . VAL A 1 188 ? -10.517 10.504 -2.379 1.00 94.25 188 VAL A N 1
ATOM 1535 C CA . VAL A 1 188 ? -11.619 10.554 -1.407 1.00 94.25 188 VAL A CA 1
ATOM 1536 C C . VAL A 1 188 ? -11.088 10.432 0.018 1.00 94.25 188 VAL A C 1
ATOM 1538 O O . VAL A 1 188 ? -11.486 11.202 0.889 1.00 94.25 188 VAL A O 1
ATOM 1541 N N . VAL A 1 189 ? -10.162 9.505 0.278 1.00 92.06 189 VAL A N 1
ATOM 1542 C CA . VAL A 1 189 ? -9.598 9.328 1.621 1.00 92.06 189 VAL A CA 1
ATOM 1543 C C . VAL A 1 189 ? -8.781 10.546 2.048 1.00 92.06 189 VAL A C 1
ATOM 1545 O O . VAL A 1 189 ? -8.850 10.935 3.216 1.00 92.06 189 VAL A O 1
ATOM 1548 N N . TYR A 1 190 ? -8.032 11.167 1.132 1.00 90.12 190 TYR A N 1
ATOM 1549 C CA . TYR A 1 190 ? -7.344 12.426 1.412 1.00 90.12 190 TYR A CA 1
ATOM 1550 C C . TYR A 1 190 ? -8.338 13.517 1.837 1.00 90.12 190 TYR A C 1
ATOM 1552 O O . TYR A 1 190 ? -8.195 14.076 2.927 1.00 90.12 190 TYR A O 1
ATOM 1560 N N . ASP A 1 191 ? -9.383 13.748 1.037 1.00 88.81 191 ASP A N 1
ATOM 1561 C CA . ASP A 1 191 ? -10.407 14.763 1.308 1.00 88.81 191 ASP A CA 1
ATOM 1562 C C . ASP A 1 191 ? -11.126 14.510 2.644 1.00 88.81 191 ASP A C 1
ATOM 1564 O O . ASP A 1 191 ? -11.322 15.427 3.446 1.00 88.81 191 ASP A O 1
ATOM 1568 N N . VAL A 1 192 ? -11.501 13.258 2.925 1.00 87.12 192 VAL A N 1
ATOM 1569 C CA . VAL A 1 192 ? -12.183 12.886 4.172 1.00 87.12 192 VAL A CA 1
ATOM 1570 C C . VAL A 1 192 ? -11.270 13.089 5.384 1.00 87.12 192 VAL A C 1
ATOM 1572 O O . VAL A 1 192 ? -11.697 13.705 6.362 1.00 87.12 192 VAL A O 1
ATOM 1575 N N . ASN A 1 193 ? -10.010 12.649 5.321 1.00 85.69 193 ASN A N 1
ATOM 1576 C CA . ASN A 1 193 ? -9.054 12.827 6.418 1.00 85.69 193 ASN A CA 1
ATOM 1577 C C . ASN A 1 193 ? -8.756 14.311 6.701 1.00 85.69 193 ASN A C 1
ATOM 1579 O O . ASN A 1 193 ? -8.594 14.689 7.861 1.00 85.69 193 ASN A O 1
ATOM 1583 N N . GLU A 1 194 ? -8.712 15.172 5.682 1.00 84.62 194 GLU A N 1
ATOM 1584 C CA . GLU A 1 194 ? -8.568 16.620 5.888 1.00 84.62 194 GLU A CA 1
ATOM 1585 C C . GLU A 1 194 ? -9.802 17.234 6.568 1.00 84.62 194 GLU A C 1
ATOM 1587 O O . GLU A 1 194 ? -9.666 18.066 7.471 1.00 84.62 194 GLU A O 1
ATOM 1592 N N . ARG A 1 195 ? -11.014 16.780 6.216 1.00 82.50 195 ARG A N 1
ATOM 1593 C CA . ARG A 1 195 ? -12.250 17.203 6.898 1.00 82.50 195 ARG A CA 1
ATOM 1594 C C . ARG A 1 195 ? -12.282 16.771 8.365 1.00 82.50 195 ARG A C 1
ATOM 1596 O O . ARG A 1 195 ? -12.661 17.578 9.211 1.00 82.50 195 ARG A O 1
ATOM 1603 N N . ILE A 1 196 ? -11.838 15.550 8.673 1.00 78.88 196 ILE A N 1
ATOM 1604 C CA . ILE A 1 196 ? -11.726 15.050 10.054 1.00 78.88 196 ILE A CA 1
ATOM 1605 C C . ILE A 1 196 ? -10.790 15.947 10.877 1.00 78.88 196 ILE A C 1
ATOM 1607 O O . ILE A 1 196 ? -11.194 16.455 11.921 1.00 78.88 196 ILE A O 1
ATOM 1611 N N . LYS A 1 197 ? -9.582 16.238 10.370 1.00 78.50 197 LYS A N 1
ATOM 1612 C CA . LYS A 1 197 ? -8.608 17.113 11.057 1.00 78.50 197 LYS A CA 1
ATOM 1613 C C . LYS A 1 197 ? -9.155 18.515 11.333 1.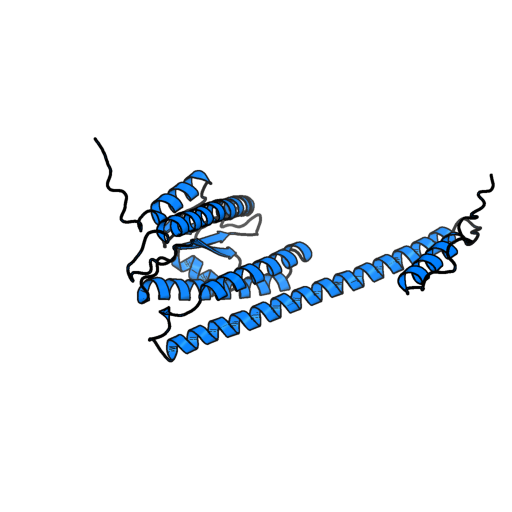00 78.50 197 LYS A C 1
ATOM 1615 O O . LYS A 1 197 ? -8.891 19.090 12.392 1.00 78.50 197 LYS A O 1
ATOM 1620 N N . LYS A 1 198 ? -9.887 19.089 10.373 1.00 74.38 198 LYS A N 1
ATOM 1621 C CA . LYS A 1 198 ? -10.500 20.412 10.533 1.00 74.38 198 LYS A CA 1
ATOM 1622 C C . LYS A 1 198 ? -11.553 20.403 11.644 1.00 74.38 198 LYS A C 1
ATOM 1624 O O . LYS A 1 198 ? -11.484 21.240 12.537 1.00 74.38 198 LYS A O 1
ATOM 1629 N N . ASN A 1 199 ? -12.456 19.424 11.631 1.00 68.06 199 ASN A N 1
ATOM 1630 C CA . ASN A 1 199 ? -13.511 19.305 12.638 1.00 68.06 199 ASN A CA 1
ATOM 1631 C C . ASN A 1 199 ? -12.944 19.067 14.052 1.00 68.06 199 ASN A C 1
ATOM 1633 O O . ASN A 1 199 ? -13.458 19.625 15.016 1.00 68.06 199 ASN A O 1
ATOM 1637 N N . GLU A 1 200 ? -11.858 18.299 14.191 1.00 64.00 200 GLU A N 1
ATOM 1638 C CA . GLU A 1 200 ? -11.153 18.116 15.473 1.00 64.00 200 GLU A CA 1
ATOM 1639 C C . GLU A 1 200 ? -10.559 19.425 16.013 1.00 64.00 200 GLU A C 1
ATOM 1641 O O . GLU A 1 200 ? -10.611 19.693 17.216 1.00 64.00 200 GLU A O 1
ATOM 1646 N N . SER A 1 201 ? -10.031 20.265 15.120 1.00 58.00 201 SER A N 1
ATOM 1647 C CA . SER A 1 201 ? -9.443 21.559 15.486 1.00 58.00 201 SER A CA 1
ATOM 1648 C C . SER A 1 201 ? -10.505 22.536 16.013 1.00 58.00 201 SER A C 1
ATOM 1650 O O . SER A 1 201 ? -10.221 23.328 16.911 1.00 58.00 201 SER A O 1
ATOM 1652 N N . ASP A 1 202 ? -11.741 22.426 15.516 1.00 52.97 202 ASP A N 1
ATOM 1653 C CA . ASP A 1 202 ? -12.893 23.214 15.969 1.00 52.97 202 ASP A CA 1
ATOM 1654 C C . ASP A 1 202 ? -13.449 22.724 17.332 1.00 52.97 202 ASP A C 1
ATOM 1656 O O . ASP A 1 202 ? -13.981 23.520 18.109 1.00 52.97 202 ASP A O 1
ATOM 1660 N N . VAL A 1 203 ? -13.287 21.434 17.673 1.00 54.31 203 VAL A N 1
ATOM 1661 C CA . VAL A 1 203 ? -13.729 20.840 18.959 1.00 54.31 203 VAL A CA 1
ATOM 1662 C C . VAL A 1 203 ? -12.720 21.080 20.092 1.00 54.31 203 VAL A C 1
ATOM 1664 O O . VAL A 1 203 ? -13.120 21.337 21.232 1.00 54.31 203 VAL A O 1
ATOM 1667 N N . MET A 1 204 ? -11.413 21.064 19.801 1.00 48.69 204 MET A N 1
ATOM 1668 C CA . MET A 1 204 ? -10.353 21.248 20.808 1.00 48.69 204 MET A CA 1
ATOM 1669 C C . MET A 1 204 ? -10.377 22.638 21.471 1.00 48.69 204 MET A C 1
ATOM 1671 O O . MET A 1 204 ? -9.891 22.799 22.588 1.00 48.69 204 MET A O 1
ATOM 1675 N N . TYR A 1 205 ? -10.997 23.634 20.831 1.00 44.38 205 TYR A N 1
ATOM 1676 C CA . TYR A 1 205 ? -11.142 24.984 21.386 1.00 44.38 205 TYR A CA 1
ATOM 1677 C C . TYR A 1 205 ? -12.180 25.078 22.529 1.00 44.3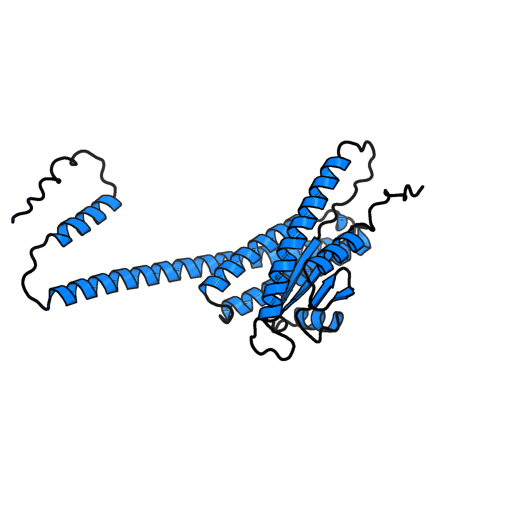8 205 TYR A C 1
ATOM 1679 O O . TYR A 1 205 ? -12.234 26.096 23.214 1.00 44.38 205 TYR A O 1
ATOM 1687 N N . ASN A 1 206 ? -12.977 24.025 22.772 1.00 49.75 206 ASN A N 1
ATOM 1688 C CA . ASN A 1 206 ? -14.118 24.057 23.701 1.00 49.75 206 ASN A CA 1
ATOM 1689 C C . ASN A 1 206 ? -14.080 23.024 24.850 1.00 49.75 206 ASN A C 1
ATOM 1691 O O . ASN A 1 206 ? -15.065 22.923 25.583 1.00 49.75 206 ASN A O 1
ATOM 1695 N N . LYS A 1 207 ? -13.000 22.248 25.048 1.00 46.16 207 LYS A N 1
ATOM 1696 C CA . LYS A 1 207 ? -12.999 21.128 26.017 1.00 46.16 207 LYS A CA 1
ATOM 1697 C C . LYS A 1 207 ? -12.105 21.382 27.241 1.00 46.16 207 LYS A C 1
ATOM 1699 O O . LYS A 1 207 ? -10.883 21.376 27.147 1.00 46.16 207 LYS A O 1
ATOM 1704 N N . THR A 1 208 ? -12.746 21.546 28.401 1.00 52.19 208 THR A N 1
ATOM 1705 C CA . THR A 1 208 ? -12.142 21.681 29.744 1.00 52.19 208 THR A CA 1
ATOM 1706 C C . THR A 1 208 ? -12.214 20.375 30.551 1.00 52.19 208 THR A C 1
ATOM 1708 O O . THR A 1 208 ? -12.325 20.421 31.774 1.00 52.19 208 THR A O 1
ATOM 1711 N N . ASP A 1 209 ? -12.211 19.207 29.899 1.00 46.75 209 ASP A N 1
ATOM 1712 C CA . ASP A 1 209 ? -12.415 17.931 30.597 1.00 46.75 209 ASP A CA 1
ATOM 1713 C C . ASP A 1 209 ? -11.610 16.767 29.991 1.00 46.75 209 ASP A C 1
ATOM 1715 O O . ASP A 1 209 ? -11.467 16.659 28.772 1.00 46.75 209 ASP A O 1
ATOM 1719 N N . ASN A 1 210 ? -11.100 15.890 30.861 1.00 48.41 210 ASN A N 1
ATOM 1720 C CA . ASN A 1 210 ? -10.032 14.898 30.627 1.00 48.41 210 ASN A CA 1
ATOM 1721 C C . ASN A 1 210 ? -10.399 13.694 29.726 1.00 48.41 210 ASN A C 1
ATOM 1723 O O . ASN A 1 210 ? -9.686 12.693 29.720 1.00 48.41 210 ASN A O 1
ATOM 1727 N N . ASN A 1 211 ? -11.478 13.759 28.943 1.00 43.84 211 ASN A N 1
ATOM 1728 C CA . ASN A 1 211 ? -11.816 12.712 27.974 1.00 43.84 211 ASN A CA 1
ATOM 1729 C C . ASN A 1 211 ? -11.239 13.060 26.598 1.00 43.84 211 ASN A C 1
ATOM 1731 O O . ASN A 1 211 ? -11.884 13.728 25.778 1.00 43.84 211 ASN A O 1
ATOM 1735 N N . ILE A 1 212 ? -10.001 12.609 26.375 1.00 47.12 212 ILE A N 1
ATOM 1736 C CA . ILE A 1 212 ? -9.291 12.701 25.097 1.00 47.12 212 ILE A CA 1
ATOM 1737 C C . ILE A 1 212 ? -10.048 11.851 24.074 1.00 47.12 212 ILE A C 1
ATOM 1739 O O . ILE A 1 212 ? -10.106 10.628 24.161 1.00 47.12 212 ILE A O 1
ATOM 1743 N N . GLU A 1 213 ? -10.668 12.531 23.121 1.00 47.84 213 GLU A N 1
ATOM 1744 C CA . GLU A 1 213 ? -11.364 11.927 21.992 1.00 47.84 213 GLU A CA 1
ATOM 1745 C C . GLU A 1 213 ? -10.316 11.571 20.936 1.00 47.84 213 GLU A C 1
ATOM 1747 O O . GLU A 1 213 ? -9.552 12.430 20.492 1.00 47.84 213 GLU A O 1
ATOM 1752 N N . TYR A 1 214 ? -10.194 10.283 20.617 1.00 52.94 214 TYR A N 1
ATOM 1753 C CA . TYR A 1 214 ? -9.130 9.791 19.748 1.00 52.94 214 TYR A CA 1
ATOM 1754 C C . TYR A 1 214 ? -9.443 10.053 18.272 1.00 52.94 214 TYR A C 1
ATOM 1756 O O . TYR A 1 214 ? -10.537 9.777 17.785 1.00 52.94 214 TYR A O 1
ATOM 1764 N N . LYS A 1 215 ? -8.420 10.548 17.572 1.00 61.00 215 LYS A N 1
ATOM 1765 C CA . LYS A 1 215 ? -8.427 10.928 16.160 1.00 61.00 215 LYS A CA 1
ATOM 1766 C C . LYS A 1 215 ? -8.856 9.787 15.238 1.00 61.00 215 LYS A C 1
ATOM 1768 O O . LYS A 1 215 ? -8.180 8.759 15.173 1.00 61.00 215 LYS A O 1
ATOM 1773 N N . SER A 1 216 ? -9.928 9.989 14.477 1.00 65.31 216 SER A N 1
ATOM 1774 C CA . SER A 1 216 ? -10.523 8.950 13.623 1.00 65.31 216 SER A CA 1
ATOM 1775 C C . SER A 1 216 ? -9.994 9.001 12.184 1.00 65.31 216 SER A C 1
ATOM 1777 O O . SER A 1 216 ? -10.724 9.298 11.250 1.00 65.31 216 SER A O 1
ATOM 1779 N N . ASN A 1 217 ? -8.710 8.707 11.959 1.00 78.00 217 ASN A N 1
ATOM 1780 C CA . ASN A 1 217 ? -8.193 8.663 10.581 1.00 78.00 217 ASN A CA 1
ATOM 1781 C C . ASN A 1 217 ? -8.629 7.387 9.844 1.00 78.00 217 ASN A C 1
ATOM 1783 O O . ASN A 1 217 ? -8.792 6.319 10.443 1.00 78.00 217 ASN A O 1
ATOM 1787 N N . ILE A 1 218 ? -8.716 7.496 8.519 1.00 87.81 218 ILE A N 1
ATOM 1788 C CA . ILE A 1 218 ? -8.807 6.356 7.608 1.00 87.81 218 ILE A CA 1
ATOM 1789 C C . ILE A 1 218 ? -7.402 5.968 7.159 1.00 87.81 218 ILE A C 1
ATOM 1791 O O . ILE A 1 218 ? -6.664 6.785 6.596 1.00 87.81 218 ILE A O 1
ATOM 1795 N N . TYR A 1 219 ? -7.054 4.701 7.359 1.00 90.19 219 TYR A N 1
ATOM 1796 C CA . TYR A 1 219 ? -5.789 4.119 6.934 1.00 90.19 219 TYR A CA 1
ATOM 1797 C C . TYR A 1 219 ? -6.013 3.153 5.773 1.0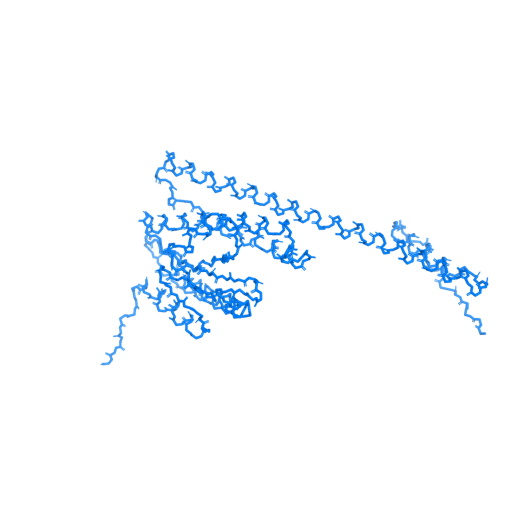0 90.19 219 TYR A C 1
ATOM 1799 O O . TYR A 1 219 ? -6.686 2.139 5.926 1.00 90.19 219 TYR A O 1
ATOM 1807 N N . VAL A 1 220 ? -5.420 3.469 4.620 1.00 93.62 220 VAL A N 1
ATOM 1808 C CA . VAL A 1 220 ? -5.534 2.676 3.386 1.00 93.62 220 VAL A CA 1
ATOM 1809 C C . VAL A 1 220 ? -4.376 1.702 3.282 1.00 93.62 220 VAL A C 1
ATOM 1811 O O . VAL A 1 220 ? -3.224 2.122 3.382 1.00 93.62 220 VAL A O 1
ATOM 1814 N N . PHE A 1 221 ? -4.653 0.429 3.031 1.00 96.12 221 PHE A N 1
ATOM 1815 C CA . PHE A 1 221 ? -3.667 -0.618 2.770 1.00 96.12 221 PHE A CA 1
ATOM 1816 C C . PHE A 1 221 ? -4.011 -1.315 1.463 1.00 96.12 221 PHE A C 1
ATOM 1818 O O . PHE A 1 221 ? -5.164 -1.674 1.269 1.00 96.12 221 PHE A O 1
ATOM 1825 N N . ALA A 1 222 ? -3.031 -1.504 0.585 1.00 95.94 222 ALA A N 1
ATOM 1826 C CA . ALA A 1 222 ? -3.254 -2.093 -0.732 1.00 95.94 222 ALA A CA 1
ATOM 1827 C C . ALA A 1 222 ? -2.419 -3.364 -0.912 1.00 95.94 222 ALA A C 1
ATOM 1829 O O . ALA A 1 222 ? -1.241 -3.380 -0.539 1.00 95.94 222 ALA A O 1
ATOM 1830 N N . PHE A 1 223 ? -3.026 -4.396 -1.499 1.00 96.62 223 PHE A N 1
ATOM 1831 C CA . PHE A 1 223 ? -2.441 -5.726 -1.682 1.00 96.62 223 PHE A CA 1
ATOM 1832 C C . PHE A 1 223 ? -2.636 -6.231 -3.111 1.00 96.62 223 PHE A C 1
ATOM 1834 O O . PHE A 1 223 ? -3.768 -6.278 -3.603 1.00 96.62 223 PHE A O 1
ATOM 1841 N N . ASP A 1 224 ? -1.541 -6.627 -3.762 1.00 94.81 224 ASP A N 1
ATOM 1842 C CA . ASP A 1 224 ? -1.601 -7.283 -5.066 1.00 94.81 224 ASP A CA 1
ATOM 1843 C C . ASP A 1 224 ? -2.050 -8.733 -4.867 1.00 94.81 224 ASP A C 1
ATOM 1845 O O . ASP A 1 224 ? -1.417 -9.510 -4.150 1.00 94.81 224 ASP A O 1
ATOM 1849 N N . ILE A 1 225 ? -3.137 -9.133 -5.521 1.00 95.31 225 ILE A N 1
ATOM 1850 C CA . ILE A 1 225 ? -3.642 -10.509 -5.433 1.00 95.31 225 ILE A CA 1
ATOM 1851 C C . ILE A 1 225 ? -2.677 -11.547 -6.015 1.00 95.31 225 ILE A C 1
ATOM 1853 O O . ILE A 1 225 ? -2.844 -12.741 -5.771 1.00 95.31 225 ILE A O 1
ATOM 1857 N N . ASN A 1 226 ? -1.687 -11.100 -6.789 1.00 92.81 226 ASN A N 1
ATOM 1858 C CA . ASN A 1 226 ? -0.657 -11.938 -7.391 1.00 92.81 226 ASN A CA 1
ATOM 1859 C C . ASN A 1 226 ? 0.605 -12.067 -6.541 1.00 92.81 226 ASN A C 1
ATOM 1861 O O . ASN A 1 226 ? 1.548 -12.722 -6.977 1.00 92.81 226 ASN A O 1
ATOM 1865 N N . SER A 1 227 ? 0.637 -11.429 -5.374 1.00 90.81 227 SER A N 1
ATOM 1866 C CA . SER A 1 227 ? 1.745 -11.524 -4.431 1.00 90.81 227 SER A CA 1
ATOM 1867 C C . SER A 1 227 ? 1.959 -12.970 -3.980 1.00 90.81 227 SER A C 1
ATOM 1869 O O . SER A 1 227 ? 0.999 -13.663 -3.629 1.00 90.81 227 SER A O 1
ATOM 1871 N N . GLU A 1 228 ? 3.209 -13.443 -3.963 1.00 89.94 228 GLU A N 1
ATOM 1872 C CA . GLU A 1 228 ? 3.516 -14.832 -3.590 1.00 89.94 228 GLU A CA 1
ATOM 1873 C C . GLU A 1 228 ? 3.599 -15.021 -2.066 1.00 89.94 228 GLU A C 1
ATOM 1875 O O . GLU A 1 228 ? 3.745 -16.144 -1.572 1.00 89.94 228 GLU A O 1
ATOM 1880 N N . ASN A 1 229 ? 3.468 -13.942 -1.285 1.00 91.06 229 ASN A N 1
ATOM 1881 C CA . ASN A 1 229 ? 3.555 -14.037 0.164 1.00 91.06 229 ASN A CA 1
ATOM 1882 C C . ASN A 1 229 ? 2.288 -14.665 0.784 1.00 91.06 229 ASN A C 1
ATOM 1884 O O . ASN A 1 229 ? 1.141 -14.325 0.476 1.00 91.06 229 ASN A O 1
ATOM 1888 N N . LEU A 1 230 ? 2.508 -15.582 1.731 1.00 94.62 230 LEU A N 1
ATOM 1889 C CA . LEU A 1 230 ? 1.445 -16.376 2.357 1.00 94.62 230 LEU A CA 1
ATOM 1890 C C . LEU A 1 230 ? 0.454 -15.539 3.179 1.00 94.62 230 LEU A C 1
ATOM 1892 O O . LEU A 1 230 ? -0.688 -15.961 3.373 1.00 94.62 230 LEU A O 1
ATOM 1896 N N . ALA A 1 231 ? 0.869 -14.371 3.673 1.00 95.38 231 ALA A N 1
ATOM 1897 C CA . ALA A 1 231 ? 0.012 -13.522 4.489 1.00 95.38 231 ALA A CA 1
ATOM 1898 C C . ALA A 1 231 ? -1.033 -12.793 3.629 1.00 95.38 231 ALA A C 1
ATOM 1900 O O . ALA A 1 231 ? -2.205 -12.772 4.003 1.00 95.38 231 ALA A O 1
ATOM 1901 N N . THR A 1 232 ? -0.657 -12.290 2.448 1.00 94.50 232 THR A N 1
ATOM 1902 C CA . THR A 1 232 ? -1.611 -11.744 1.469 1.00 94.50 232 THR A CA 1
ATOM 1903 C C . THR A 1 232 ? -2.615 -12.819 1.051 1.00 94.50 232 THR A C 1
ATOM 1905 O O . THR A 1 232 ? -3.821 -12.576 1.070 1.00 94.50 232 THR A O 1
ATOM 1908 N N . TYR A 1 233 ? -2.164 -14.053 0.799 1.00 94.75 233 TYR A N 1
ATOM 1909 C CA . TYR A 1 233 ? -3.078 -15.168 0.522 1.00 94.75 233 TYR A CA 1
ATOM 1910 C C . TYR A 1 233 ? -4.062 -15.437 1.676 1.00 94.75 233 TYR A C 1
ATOM 1912 O O . TYR A 1 233 ? -5.257 -15.642 1.442 1.00 94.75 233 TYR A O 1
ATOM 1920 N N . ALA A 1 234 ? -3.597 -15.396 2.928 1.00 96.62 234 ALA A N 1
ATOM 1921 C CA . ALA A 1 234 ? -4.468 -15.538 4.094 1.00 96.62 234 ALA A CA 1
ATOM 1922 C C . ALA A 1 234 ? -5.512 -14.409 4.179 1.00 96.62 234 ALA A C 1
ATOM 1924 O O . ALA A 1 234 ? -6.672 -14.680 4.491 1.00 96.62 234 ALA A O 1
ATOM 1925 N N . MET A 1 235 ? -5.139 -13.172 3.833 1.00 96.06 235 MET A N 1
ATOM 1926 C CA . MET A 1 235 ? -6.060 -12.030 3.767 1.00 96.06 235 MET A CA 1
ATOM 1927 C C . MET A 1 235 ? -7.139 -12.229 2.694 1.00 96.06 235 MET A C 1
ATOM 1929 O O . MET A 1 235 ? -8.323 -12.042 2.977 1.00 96.06 235 MET A O 1
ATOM 1933 N N . LEU A 1 236 ? -6.767 -12.702 1.498 1.00 96.00 236 LEU A N 1
ATOM 1934 C CA . LEU A 1 236 ? -7.729 -13.031 0.436 1.00 96.00 236 LEU A CA 1
ATOM 1935 C C . LEU A 1 236 ? -8.746 -14.083 0.894 1.00 96.00 236 LEU A C 1
ATOM 1937 O O . LEU A 1 236 ? -9.931 -13.985 0.572 1.00 96.00 236 LEU A O 1
ATOM 1941 N N . LYS A 1 237 ? -8.301 -15.085 1.665 1.00 96.00 237 LYS A N 1
ATOM 1942 C CA . LYS A 1 237 ? -9.186 -16.105 2.243 1.00 96.00 237 LYS A CA 1
ATOM 1943 C C . LYS A 1 237 ? -10.072 -15.552 3.355 1.00 96.00 237 LYS A C 1
ATOM 1945 O O . LYS A 1 237 ? -11.266 -15.829 3.319 1.00 96.00 237 LYS A O 1
ATOM 1950 N N . LYS A 1 238 ? -9.519 -14.763 4.288 1.00 95.75 238 LYS A N 1
ATOM 1951 C CA . LYS A 1 238 ? -10.258 -14.127 5.399 1.00 95.75 238 LYS A CA 1
ATOM 1952 C C . LYS A 1 238 ? -11.455 -13.326 4.882 1.00 95.75 238 LYS A C 1
ATOM 1954 O O . LYS A 1 238 ? -12.541 -13.445 5.434 1.00 95.75 238 LYS A O 1
ATOM 1959 N N . TYR A 1 239 ? -11.261 -12.557 3.810 1.00 96.62 239 TYR A N 1
ATOM 1960 C CA . TYR A 1 239 ? -12.293 -11.684 3.237 1.00 96.62 239 TYR A CA 1
ATOM 1961 C C . TYR A 1 239 ? -13.059 -12.300 2.053 1.00 96.62 239 TYR A C 1
ATOM 1963 O O . TYR A 1 239 ? -13.884 -11.637 1.417 1.00 96.62 239 TYR A O 1
ATOM 1971 N N . GLU A 1 240 ? -12.811 -13.577 1.747 1.00 96.56 240 GLU A N 1
ATOM 1972 C CA . GLU A 1 240 ? -13.434 -14.299 0.633 1.00 96.56 240 GLU A CA 1
ATOM 1973 C C . GLU A 1 240 ? -13.351 -13.531 -0.702 1.00 96.56 240 GLU A C 1
ATOM 1975 O O . GLU A 1 240 ? -14.346 -13.372 -1.427 1.00 96.56 240 GLU A O 1
ATOM 1980 N N . ILE A 1 241 ? -12.163 -13.008 -1.016 1.00 96.75 241 ILE A N 1
ATOM 1981 C CA . ILE A 1 241 ? -11.906 -12.252 -2.244 1.00 96.75 241 ILE A CA 1
ATOM 1982 C C . ILE A 1 241 ? -11.876 -13.221 -3.426 1.00 96.75 241 ILE A C 1
ATOM 1984 O O . ILE A 1 241 ? -11.049 -14.131 -3.494 1.00 96.75 241 ILE A O 1
ATOM 1988 N N . LYS A 1 242 ? -12.817 -13.039 -4.355 1.00 94.44 242 LYS A N 1
ATOM 1989 C CA . LYS A 1 242 ? -12.951 -13.855 -5.577 1.00 94.44 242 LYS A CA 1
ATOM 1990 C C . LYS A 1 242 ? -12.788 -13.039 -6.855 1.00 94.44 242 LYS A C 1
ATOM 1992 O O . LYS A 1 242 ? -12.553 -13.625 -7.907 1.00 94.44 242 LYS A O 1
ATOM 1997 N N . LYS A 1 243 ? -12.947 -11.720 -6.757 1.00 96.38 243 LYS A N 1
ATOM 1998 C CA . LYS A 1 243 ? -12.798 -10.763 -7.847 1.00 96.38 243 LYS A CA 1
ATOM 1999 C C . LYS A 1 243 ? -12.089 -9.514 -7.343 1.00 96.38 243 LYS A C 1
ATOM 2001 O O . LYS A 1 243 ? -12.135 -9.251 -6.142 1.00 96.38 243 LYS A O 1
ATOM 2006 N N . VAL A 1 244 ? -11.453 -8.795 -8.258 1.00 96.88 244 VAL A N 1
ATOM 2007 C CA . VAL A 1 244 ? -10.851 -7.481 -8.030 1.00 96.88 244 VAL A CA 1
ATOM 2008 C C . VAL A 1 244 ? -11.275 -6.490 -9.125 1.00 96.88 244 VAL A C 1
ATOM 2010 O O . VAL A 1 244 ? -11.592 -6.931 -10.233 1.00 96.88 244 VAL A O 1
ATOM 2013 N N . PRO A 1 245 ? -11.278 -5.176 -8.846 1.00 97.62 245 PRO A N 1
ATOM 2014 C CA . PRO A 1 245 ? -10.938 -4.567 -7.559 1.00 97.62 245 PRO A CA 1
ATOM 2015 C C . PRO A 1 245 ? -11.943 -4.903 -6.450 1.00 97.62 245 PRO A C 1
ATOM 2017 O O . PRO A 1 245 ? -13.104 -5.215 -6.714 1.00 97.62 245 PRO A O 1
ATOM 2020 N N . ALA A 1 246 ? -11.448 -4.954 -5.215 1.00 97.81 246 ALA A N 1
ATOM 2021 C CA . ALA A 1 246 ? -12.267 -5.222 -4.041 1.00 97.81 246 ALA A CA 1
ATOM 2022 C C . ALA A 1 246 ? -11.767 -4.411 -2.849 1.00 97.81 246 ALA A C 1
ATOM 2024 O O . ALA A 1 246 ? -10.577 -4.428 -2.524 1.00 97.81 246 ALA A O 1
ATOM 2025 N N . THR A 1 247 ? -12.699 -3.759 -2.166 1.00 97.31 247 THR A N 1
ATOM 2026 C CA . THR A 1 247 ? -12.416 -2.847 -1.063 1.00 97.31 247 THR A CA 1
ATOM 2027 C C . THR A 1 247 ? -13.090 -3.356 0.208 1.00 97.31 247 THR A C 1
ATOM 2029 O O . THR A 1 247 ? -14.276 -3.674 0.223 1.00 97.31 247 THR A O 1
ATOM 2032 N N . ILE A 1 248 ? -12.337 -3.456 1.299 1.00 96.31 248 ILE A N 1
ATOM 2033 C CA . ILE A 1 248 ? -12.839 -3.790 2.630 1.00 96.31 248 ILE A CA 1
ATOM 2034 C C . ILE A 1 248 ? -12.807 -2.534 3.483 1.00 96.31 248 ILE A C 1
ATOM 2036 O O . ILE A 1 248 ? -11.745 -1.944 3.666 1.00 96.31 248 ILE A O 1
ATOM 2040 N N . ILE A 1 249 ? -13.948 -2.156 4.047 1.00 92.44 249 ILE A N 1
ATOM 2041 C CA . ILE A 1 249 ? -14.056 -1.052 5.005 1.00 92.44 249 ILE A CA 1
ATOM 2042 C C . ILE A 1 249 ? -14.706 -1.629 6.256 1.00 92.44 249 ILE A C 1
ATOM 2044 O O . ILE A 1 249 ? -15.804 -2.177 6.177 1.00 92.44 249 ILE A O 1
ATOM 2048 N N . ASN A 1 250 ? -14.004 -1.571 7.394 1.00 85.19 250 ASN A N 1
ATOM 2049 C CA . ASN A 1 250 ? -14.498 -2.096 8.676 1.00 85.19 250 ASN A CA 1
ATOM 2050 C C . ASN A 1 250 ? -15.069 -3.529 8.574 1.00 85.19 250 ASN A C 1
ATOM 2052 O O . ASN A 1 250 ? -16.181 -3.803 9.024 1.00 85.19 250 ASN A O 1
ATOM 2056 N N . ASP A 1 251 ? -14.307 -4.428 7.943 1.00 87.31 251 ASP A N 1
ATOM 2057 C CA . ASP A 1 251 ? -14.640 -5.843 7.696 1.00 87.31 251 ASP A CA 1
ATOM 2058 C C . ASP A 1 251 ? -15.821 -6.117 6.747 1.00 87.31 251 ASP A C 1
ATOM 2060 O O . ASP A 1 251 ? -16.146 -7.277 6.484 1.00 87.31 251 ASP A O 1
ATOM 2064 N N . LYS A 1 252 ? -16.431 -5.084 6.154 1.00 91.75 252 LYS A N 1
ATOM 2065 C CA . LYS A 1 252 ? -17.411 -5.249 5.076 1.00 91.75 252 LYS A CA 1
ATOM 2066 C C . LYS A 1 252 ? -16.728 -5.192 3.722 1.00 91.75 252 LYS A C 1
ATOM 2068 O O . LYS A 1 252 ? -15.948 -4.281 3.460 1.00 91.75 252 LYS A O 1
ATOM 2073 N N . LYS A 1 253 ? -17.056 -6.157 2.863 1.00 95.31 253 LYS A N 1
ATOM 2074 C CA . LYS A 1 253 ? -16.557 -6.240 1.490 1.00 95.31 253 LYS A CA 1
ATOM 2075 C C . LYS A 1 253 ? -17.445 -5.470 0.524 1.00 95.31 253 LYS A C 1
ATOM 2077 O O . LYS A 1 253 ? -18.658 -5.670 0.511 1.00 95.31 253 LYS A O 1
ATOM 2082 N N . TYR A 1 254 ? -16.796 -4.699 -0.330 1.00 95.44 254 TYR A N 1
ATOM 2083 C CA . TYR A 1 254 ? -17.357 -3.988 -1.461 1.00 95.44 254 TYR A CA 1
ATOM 2084 C C . TYR A 1 254 ? -16.595 -4.407 -2.722 1.00 95.44 254 TYR A C 1
ATOM 2086 O O . TYR A 1 254 ? -15.387 -4.654 -2.671 1.00 95.44 254 TYR A O 1
ATOM 2094 N N . ASP A 1 255 ? -17.315 -4.526 -3.834 1.00 94.25 255 ASP A N 1
ATOM 2095 C CA . ASP A 1 255 ? -16.700 -4.617 -5.161 1.00 94.25 255 ASP A CA 1
ATOM 2096 C C . ASP A 1 255 ? -16.271 -3.200 -5.597 1.00 94.25 255 ASP A C 1
ATOM 2098 O O . ASP A 1 255 ? -16.059 -2.341 -4.742 1.00 94.25 255 ASP A O 1
ATOM 2102 N N . TYR A 1 256 ? -16.168 -2.939 -6.902 1.00 95.38 256 TYR A N 1
ATOM 2103 C CA . TYR A 1 256 ? -15.796 -1.621 -7.414 1.00 95.38 256 TYR A CA 1
ATOM 2104 C C . TYR A 1 256 ? -16.635 -0.490 -6.805 1.00 95.38 256 TYR A C 1
ATOM 2106 O O . TYR A 1 256 ? -17.868 -0.515 -6.887 1.00 95.38 256 TYR A O 1
ATOM 2114 N N . LEU A 1 257 ? -15.966 0.518 -6.242 1.00 95.50 257 LEU A N 1
ATOM 2115 C CA . LEU A 1 257 ? -16.605 1.698 -5.665 1.00 95.50 257 LEU A CA 1
ATOM 2116 C C . LEU A 1 257 ? -16.404 2.939 -6.537 1.00 95.50 257 LEU A C 1
ATOM 2118 O O . LEU A 1 257 ? -15.280 3.357 -6.823 1.00 95.50 257 LEU A O 1
ATOM 2122 N N . SER A 1 258 ? -17.516 3.586 -6.899 1.00 96.25 258 SER A N 1
ATOM 2123 C CA . SER A 1 258 ? -17.474 4.927 -7.483 1.00 96.25 258 SER A CA 1
ATOM 2124 C C . SER A 1 258 ? -17.044 5.965 -6.439 1.00 96.25 258 SER A C 1
ATOM 2126 O O . SER A 1 258 ? -17.045 5.713 -5.229 1.00 96.25 258 SER A O 1
ATOM 2128 N N . LYS A 1 259 ? -16.700 7.173 -6.898 1.00 95.44 259 LYS A N 1
ATOM 2129 C CA . LYS A 1 259 ? -16.360 8.282 -6.000 1.00 95.44 259 LYS A CA 1
ATOM 2130 C C . LYS A 1 259 ? -17.518 8.610 -5.056 1.00 95.44 259 LYS A C 1
ATOM 2132 O O . LYS A 1 259 ? -17.287 8.841 -3.867 1.00 95.44 259 LYS A O 1
ATOM 2137 N N . GLU A 1 260 ? -18.735 8.652 -5.584 1.00 94.44 260 GLU A N 1
ATOM 2138 C CA . GLU A 1 260 ? -19.953 8.960 -4.840 1.00 94.44 260 GLU A CA 1
ATOM 2139 C C . GLU A 1 260 ? -20.242 7.880 -3.792 1.00 94.44 260 GLU A C 1
ATOM 2141 O O . GLU A 1 260 ? -20.407 8.216 -2.619 1.00 94.44 260 GLU A O 1
ATOM 2146 N N . ASP A 1 261 ? -20.192 6.602 -4.183 1.00 94.94 261 ASP A N 1
ATOM 2147 C CA . ASP A 1 261 ? -20.449 5.478 -3.275 1.00 94.94 261 ASP A CA 1
ATOM 2148 C C . ASP A 1 261 ? -19.412 5.426 -2.147 1.00 94.94 261 ASP A C 1
ATOM 2150 O O . ASP A 1 261 ? -19.768 5.320 -0.974 1.00 94.94 261 ASP A O 1
ATOM 2154 N N . LEU A 1 262 ? -18.119 5.554 -2.477 1.00 95.00 262 LEU A N 1
ATOM 2155 C CA . LEU A 1 262 ? -17.052 5.547 -1.476 1.00 95.00 262 LEU A CA 1
ATOM 2156 C C . LEU A 1 262 ? -17.182 6.728 -0.508 1.00 95.00 262 LEU A C 1
ATOM 2158 O O . LEU A 1 262 ? -16.998 6.558 0.697 1.00 95.00 262 LEU A O 1
ATOM 2162 N N . THR A 1 263 ? -17.515 7.918 -1.015 1.00 91.94 263 THR A N 1
ATOM 2163 C CA . THR A 1 263 ? -17.726 9.102 -0.170 1.00 91.94 263 THR A CA 1
ATOM 2164 C C . THR A 1 263 ? -18.899 8.881 0.778 1.00 91.94 263 THR A C 1
ATOM 2166 O O . THR A 1 263 ? -18.766 9.137 1.970 1.00 91.94 263 THR A O 1
ATOM 2169 N N . GLU A 1 264 ? -20.019 8.355 0.281 1.00 90.81 264 GLU A N 1
ATOM 2170 C CA . GLU A 1 264 ? -21.198 8.069 1.096 1.00 90.81 264 GLU A CA 1
ATOM 2171 C C . GLU A 1 264 ? -20.913 7.008 2.167 1.00 90.81 264 GLU A C 1
ATOM 2173 O O . GLU A 1 264 ? -21.293 7.194 3.324 1.00 90.81 264 GLU A O 1
ATOM 2178 N N . ILE A 1 265 ? -20.225 5.917 1.813 1.00 91.50 265 ILE A N 1
ATOM 2179 C CA . ILE A 1 265 ? -19.853 4.855 2.757 1.00 91.50 265 ILE A CA 1
ATOM 2180 C C . ILE A 1 265 ? -18.941 5.414 3.843 1.00 91.50 265 ILE A C 1
ATOM 2182 O O . ILE A 1 265 ? -19.219 5.220 5.024 1.00 91.50 265 ILE A O 1
ATOM 2186 N N . LEU A 1 266 ? -17.878 6.130 3.467 1.00 89.00 266 LEU A N 1
ATOM 2187 C CA . LEU A 1 266 ? -16.948 6.695 4.439 1.00 89.00 266 LEU A CA 1
ATOM 2188 C C . LEU A 1 266 ? -17.639 7.750 5.304 1.00 89.00 266 LEU A C 1
ATOM 2190 O O . LEU A 1 266 ? -17.495 7.726 6.516 1.00 89.00 266 LEU A O 1
ATOM 2194 N N . GLU A 1 267 ? -18.457 8.636 4.745 1.00 82.62 267 GLU A N 1
ATOM 2195 C CA . GLU A 1 267 ? -19.177 9.622 5.553 1.00 82.62 267 GLU A CA 1
ATOM 2196 C C . GLU A 1 267 ? -20.181 8.961 6.507 1.00 82.62 267 GLU A C 1
ATOM 2198 O O . GLU A 1 267 ? -20.242 9.346 7.671 1.00 82.62 267 GLU A O 1
ATOM 2203 N N . LYS A 1 268 ? -20.921 7.931 6.077 1.00 80.19 268 LYS A N 1
ATOM 2204 C CA . LYS A 1 268 ? -21.891 7.226 6.932 1.00 80.19 268 LYS A CA 1
ATOM 2205 C C . LYS A 1 268 ? -21.235 6.356 7.995 1.00 80.19 268 LYS A C 1
ATOM 2207 O O . LYS A 1 268 ? -21.658 6.389 9.147 1.00 80.19 268 LYS A O 1
ATOM 2212 N N . GLU A 1 269 ? -20.233 5.564 7.627 1.00 72.44 269 GLU A N 1
ATOM 2213 C CA . GLU A 1 269 ? -19.567 4.660 8.567 1.00 72.44 269 GLU A CA 1
ATOM 2214 C C . GLU A 1 269 ? -18.679 5.414 9.562 1.00 72.44 269 GLU A C 1
ATOM 2216 O O . GLU A 1 269 ? -18.512 4.954 10.691 1.00 72.44 269 GLU A O 1
ATOM 2221 N N . LEU A 1 270 ? -18.171 6.595 9.192 1.00 67.88 270 LEU A N 1
ATOM 2222 C CA . LEU A 1 270 ? -17.317 7.416 10.055 1.00 67.88 270 LEU A CA 1
ATOM 2223 C C . LEU A 1 270 ? -18.096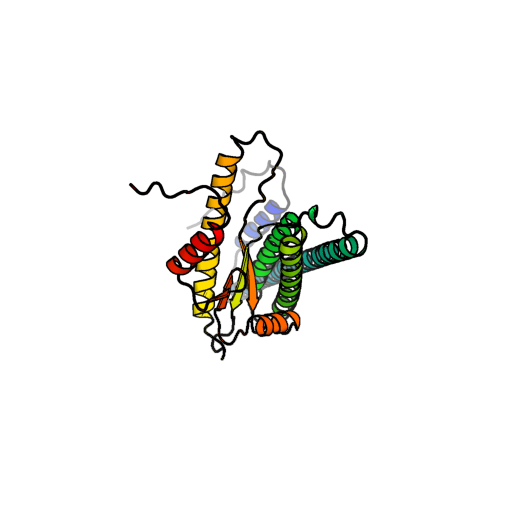 8.476 10.848 1.00 67.88 270 LEU A C 1
ATOM 2225 O O . LEU A 1 270 ? -17.637 8.887 11.913 1.00 67.88 270 LEU A O 1
ATOM 2229 N N . ALA A 1 271 ? -19.298 8.873 10.410 1.00 55.28 271 ALA A N 1
ATOM 2230 C CA . ALA A 1 271 ? -20.191 9.739 11.188 1.00 55.28 271 ALA A CA 1
ATOM 2231 C C . ALA A 1 271 ? -20.929 9.014 12.331 1.00 55.28 271 ALA A C 1
ATOM 2233 O O . ALA A 1 271 ? -21.604 9.667 13.125 1.00 55.28 271 ALA A O 1
ATOM 2234 N N . LEU A 1 272 ? -20.790 7.690 12.469 1.00 46.84 272 LEU A N 1
ATOM 2235 C CA . LEU A 1 272 ? -21.429 6.921 13.547 1.00 46.84 272 LEU A CA 1
ATOM 2236 C C . LEU A 1 272 ? -20.672 6.931 14.887 1.00 46.84 272 LEU A C 1
ATOM 2238 O O . LEU A 1 272 ? -21.148 6.328 15.843 1.00 46.84 272 LEU A O 1
ATOM 2242 N N . ASN A 1 273 ? -19.560 7.665 14.996 1.00 41.88 273 ASN A N 1
ATOM 2243 C CA . ASN A 1 273 ? -18.870 7.896 16.273 1.00 41.88 273 ASN A CA 1
ATOM 2244 C C . ASN A 1 273 ? -18.988 9.337 16.808 1.00 41.88 273 ASN A C 1
ATOM 2246 O O . ASN A 1 273 ? -18.318 9.667 17.781 1.00 41.88 273 ASN A O 1
ATOM 2250 N N . TYR A 1 274 ? -19.862 10.180 16.242 1.00 41.59 274 TYR A N 1
ATOM 2251 C CA . TYR A 1 274 ? -20.174 11.503 16.804 1.00 41.59 274 TYR A CA 1
ATOM 2252 C C . TYR A 1 274 ? -21.516 11.488 17.564 1.00 41.59 274 TYR A C 1
ATOM 2254 O O . TYR A 1 274 ? -22.575 11.535 16.929 1.00 41.59 274 TYR A O 1
ATOM 2262 N N . PRO A 1 275 ? -21.535 11.490 18.911 1.00 35.59 275 PRO A N 1
ATOM 2263 C CA . PRO A 1 275 ? -22.746 11.808 19.659 1.00 35.59 275 PRO A CA 1
ATOM 2264 C C . PRO A 1 275 ? -22.979 13.324 19.573 1.00 35.59 275 PRO A C 1
ATOM 2266 O O . PRO A 1 275 ? -22.422 14.086 20.357 1.00 35.59 275 PRO A O 1
ATOM 2269 N N . GLY A 1 276 ? -23.752 13.798 18.590 1.00 39.75 276 GLY A N 1
ATOM 2270 C CA . GLY A 1 276 ? -23.952 15.251 18.483 1.00 39.75 276 GLY A CA 1
ATOM 2271 C C . GLY A 1 276 ? -24.846 15.810 17.384 1.00 39.75 276 GLY A C 1
ATOM 2272 O O . GLY A 1 276 ? -24.837 17.022 17.187 1.00 39.75 276 GLY A O 1
ATOM 2273 N N . LYS A 1 277 ? -25.627 14.999 16.668 1.00 36.44 277 LYS A N 1
ATOM 2274 C CA . LYS A 1 277 ? -26.738 15.527 15.862 1.00 36.44 277 LYS A CA 1
ATOM 2275 C C . LYS A 1 277 ? -28.013 14.778 16.193 1.00 36.44 277 LYS A C 1
ATOM 2277 O O . LYS A 1 277 ? -28.439 13.877 15.480 1.00 36.44 277 LYS A O 1
ATOM 2282 N N . GLU A 1 278 ? -28.601 15.170 17.317 1.00 35.91 278 GLU A N 1
ATOM 2283 C CA . GLU A 1 278 ? -30.035 15.014 17.501 1.00 35.91 278 GLU A CA 1
ATOM 2284 C C . GLU A 1 278 ? -30.717 15.784 16.362 1.00 35.91 278 GLU A C 1
ATOM 2286 O O . GLU A 1 278 ? -30.384 16.939 16.081 1.00 35.91 278 GLU A O 1
ATOM 2291 N N . ASN A 1 279 ? -31.587 15.092 15.634 1.00 38.22 279 ASN A N 1
ATOM 2292 C CA . ASN A 1 279 ? -32.381 15.673 14.568 1.00 38.22 279 ASN A CA 1
ATOM 2293 C C . ASN A 1 279 ? -33.266 16.772 15.162 1.00 38.22 279 ASN A C 1
ATOM 2295 O O . ASN A 1 279 ? -34.263 16.471 15.814 1.00 38.22 279 ASN A O 1
ATOM 2299 N N . ASP A 1 280 ? -32.945 18.034 14.884 1.00 41.19 280 ASP A N 1
ATOM 2300 C CA . ASP A 1 280 ? -33.938 19.105 14.928 1.00 41.19 280 ASP A CA 1
ATOM 2301 C C . ASP A 1 280 ? -34.848 18.950 13.700 1.00 41.19 280 ASP A C 1
ATOM 2303 O O . ASP A 1 280 ? -34.672 19.564 12.644 1.00 41.19 280 ASP A O 1
ATOM 2307 N N . SER A 1 281 ? -35.767 17.994 13.806 1.00 39.00 281 SER A N 1
ATOM 2308 C CA . SER A 1 281 ? -36.913 17.848 12.922 1.00 39.00 281 SER A CA 1
ATOM 2309 C C . SER A 1 281 ? -38.130 18.448 13.619 1.00 39.00 281 SER A C 1
ATOM 2311 O O . SER A 1 281 ? -38.597 17.893 14.611 1.00 39.00 281 SER A O 1
ATOM 2313 N N . ARG A 1 282 ? -38.571 19.581 13.055 1.00 35.62 282 ARG A N 1
ATOM 2314 C CA . ARG A 1 282 ? -39.851 20.294 13.225 1.00 35.62 282 ARG A CA 1
ATOM 2315 C C . ARG A 1 282 ? -41.013 19.499 13.813 1.00 35.62 282 ARG A C 1
ATOM 2317 O O . ARG A 1 282 ? -41.280 18.387 13.307 1.00 35.62 282 ARG A O 1
#

pLDDT: mean 80.4, std 19.05, range [32.91, 98.0]

Foldseek 3Di:
DDDDPPVPPPPPPDDDDPVVVVVVVVVVVVPPDDDDDPVVVVVVVVVVVVVVVVVVVVVVVVLVVLLVVLVVLLVVLVVVLVVLVVCCVVDVPCLLVDPLVVSLVSLVVSVVSLVVSCVVQHPPDPSSLVSVLSSQVSLLSSVVSVVVCCVPVVAQEKEKEWEAAPDCDDPQEHNVLSVVLVVLCVVLLVVVLVVQVVVVVVPVVPDPDDPDRHRHHYDYHYDYCPRPDVVSVVVCVQLVRRHPRWMAIPSDIDHRDDSVRVNVCCCVVVVVPDPDDDDPDD